Protein AF-A0A812NMF7-F1 (afdb_monomer)

Structure (mmCIF, N/CA/C/O backbone):
data_AF-A0A812NMF7-F1
#
_entry.id   AF-A0A812NMF7-F1
#
loop_
_atom_site.group_PDB
_atom_site.id
_atom_site.type_symbol
_atom_site.label_atom_id
_atom_site.label_alt_id
_atom_site.label_comp_id
_atom_site.label_asym_id
_atom_site.label_entity_id
_atom_site.label_seq_id
_atom_site.pdbx_PDB_ins_code
_atom_site.Cartn_x
_atom_site.Cartn_y
_atom_site.Cartn_z
_atom_site.occupancy
_atom_site.B_iso_or_equiv
_atom_site.auth_seq_id
_atom_site.auth_comp_id
_atom_site.auth_asym_id
_atom_site.auth_atom_id
_atom_site.pdbx_PDB_model_num
ATOM 1 N N . MET A 1 1 ? 13.283 14.468 -30.984 1.00 37.31 1 MET A N 1
ATOM 2 C CA . MET A 1 1 ? 12.201 13.977 -30.099 1.00 37.31 1 MET A CA 1
ATOM 3 C C . MET A 1 1 ? 11.669 15.142 -29.277 1.00 37.31 1 MET A C 1
ATOM 5 O O . MET A 1 1 ? 12.395 15.661 -28.440 1.00 37.31 1 MET A O 1
ATOM 9 N N . GLY A 1 2 ? 10.454 15.616 -29.565 1.00 32.94 2 GLY A N 1
ATOM 10 C CA . GLY A 1 2 ? 9.844 16.721 -28.821 1.00 32.94 2 GLY A CA 1
ATOM 11 C C . GLY A 1 2 ? 9.521 16.303 -27.386 1.00 32.94 2 GLY A C 1
ATOM 12 O O . GLY A 1 2 ? 8.886 15.270 -27.177 1.00 32.94 2 GLY A O 1
ATOM 13 N N . ARG A 1 3 ? 9.960 17.090 -26.394 1.00 34.03 3 ARG A N 1
ATOM 14 C CA . ARG A 1 3 ? 9.492 16.951 -25.007 1.00 34.03 3 ARG A CA 1
ATOM 15 C C . ARG A 1 3 ? 7.986 17.200 -25.003 1.00 34.03 3 ARG A C 1
ATOM 17 O O . ARG A 1 3 ? 7.554 18.325 -25.240 1.00 34.03 3 ARG A O 1
ATOM 24 N N . ALA A 1 4 ? 7.201 16.161 -24.736 1.00 32.56 4 ALA A N 1
ATOM 25 C CA . ALA A 1 4 ? 5.797 16.325 -24.395 1.00 32.56 4 ALA A CA 1
ATOM 26 C C . ALA A 1 4 ? 5.707 17.293 -23.204 1.00 32.56 4 ALA A C 1
ATOM 28 O O . ALA A 1 4 ? 6.258 17.015 -22.134 1.00 32.56 4 ALA A O 1
ATOM 29 N N . LYS A 1 5 ? 5.071 18.453 -23.408 1.00 36.56 5 LYS A N 1
ATOM 30 C CA . LYS A 1 5 ? 4.724 19.376 -22.326 1.00 36.56 5 LYS A CA 1
ATOM 31 C C . LYS A 1 5 ? 3.859 18.612 -21.322 1.00 36.56 5 LYS A C 1
ATOM 33 O O . LYS A 1 5 ? 2.819 18.065 -21.680 1.00 36.56 5 LYS A O 1
ATOM 38 N N . ARG A 1 6 ? 4.328 18.504 -20.077 1.00 43.09 6 ARG A N 1
ATOM 39 C CA . ARG A 1 6 ? 3.540 17.954 -18.969 1.00 43.09 6 ARG A CA 1
ATOM 40 C C . ARG A 1 6 ? 2.569 19.036 -18.499 1.00 43.09 6 ARG A C 1
ATOM 42 O O . ARG A 1 6 ? 2.867 19.752 -17.552 1.00 43.09 6 ARG A O 1
ATOM 49 N N . ASP A 1 7 ? 1.414 19.133 -19.145 1.00 36.09 7 ASP A N 1
ATOM 50 C CA . ASP A 1 7 ? 0.353 20.086 -18.787 1.00 36.09 7 ASP A CA 1
ATOM 51 C C . ASP A 1 7 ? -0.532 19.562 -17.639 1.00 36.09 7 ASP A C 1
ATOM 53 O O . ASP A 1 7 ? -1.759 19.591 -17.688 1.00 36.09 7 ASP A O 1
ATOM 57 N N . GLY A 1 8 ? 0.095 19.042 -16.583 1.00 46.47 8 GLY A N 1
ATOM 58 C CA . GLY A 1 8 ? -0.589 18.621 -15.364 1.00 46.47 8 GLY A CA 1
ATOM 59 C C . GLY A 1 8 ? -0.269 19.582 -14.233 1.00 46.47 8 GLY A C 1
ATOM 60 O O . GLY A 1 8 ? 0.644 19.315 -13.455 1.00 46.47 8 GLY A O 1
ATOM 61 N N . HIS A 1 9 ? -0.987 20.704 -14.132 1.00 47.03 9 HIS A N 1
ATOM 62 C CA . HIS A 1 9 ? -0.918 21.511 -12.915 1.00 47.03 9 HIS A CA 1
ATOM 63 C C . HIS A 1 9 ? -1.406 20.659 -11.733 1.00 47.03 9 HIS A C 1
ATOM 65 O O . HIS A 1 9 ? -2.469 20.042 -11.841 1.00 47.03 9 HIS A O 1
ATOM 71 N N . PRO A 1 10 ? -0.668 20.608 -10.610 1.00 51.03 10 PRO A N 1
ATOM 72 C CA . PRO A 1 10 ? -1.145 19.900 -9.434 1.00 51.03 10 PRO A CA 1
ATOM 73 C C . PRO A 1 10 ? -2.481 20.510 -8.968 1.00 51.03 10 PRO A C 1
ATOM 75 O O . PRO A 1 10 ? -2.687 21.724 -9.110 1.00 51.03 10 PRO A O 1
ATOM 78 N N . PRO A 1 11 ? -3.403 19.697 -8.423 1.00 51.06 11 PRO A N 1
ATOM 79 C CA . PRO A 1 11 ? -4.661 20.195 -7.882 1.00 51.06 11 PRO A CA 1
ATOM 80 C C . PRO A 1 11 ? -4.394 21.291 -6.844 1.00 51.06 11 PRO A C 1
ATOM 82 O O . PRO A 1 11 ? -3.490 21.186 -6.013 1.00 51.06 11 PRO A O 1
ATOM 85 N N . ARG A 1 12 ? -5.166 22.379 -6.922 1.00 56.56 12 ARG A N 1
ATOM 86 C CA . ARG A 1 12 ? -4.945 23.570 -6.096 1.00 56.56 12 ARG A CA 1
ATOM 87 C C . ARG A 1 12 ? -5.184 23.256 -4.600 1.00 56.56 12 ARG A C 1
ATOM 89 O O . ARG A 1 12 ? -6.144 22.553 -4.287 1.00 56.56 12 ARG A O 1
ATOM 96 N N . PRO A 1 13 ? -4.402 23.844 -3.671 1.00 51.28 13 PRO A N 1
ATOM 97 C CA . PRO A 1 13 ? -4.455 23.555 -2.228 1.00 51.28 13 PRO A CA 1
ATOM 98 C C . PRO A 1 13 ? -5.841 23.646 -1.566 1.00 51.28 13 PRO A C 1
ATOM 100 O O . PRO A 1 13 ? -6.100 22.963 -0.582 1.00 51.28 13 PRO A O 1
ATOM 103 N N . TRP A 1 14 ? -6.752 24.465 -2.102 1.00 51.22 14 TRP A N 1
ATOM 104 C CA . TRP A 1 14 ? -8.079 24.691 -1.518 1.00 51.22 14 TRP A CA 1
ATOM 105 C C . TRP A 1 14 ? -9.002 23.466 -1.578 1.00 51.22 14 TRP A C 1
ATOM 107 O O . TRP A 1 14 ? -9.834 23.305 -0.688 1.00 51.22 14 TRP A O 1
ATOM 117 N N . ALA A 1 15 ? -8.832 22.577 -2.563 1.00 56.31 15 ALA A N 1
ATOM 118 C CA . ALA A 1 15 ? -9.620 21.345 -2.651 1.00 56.31 15 ALA A CA 1
ATOM 119 C C . ALA A 1 15 ? -9.382 20.426 -1.435 1.00 56.31 15 ALA A C 1
ATOM 121 O O . ALA A 1 15 ? -10.297 19.750 -0.971 1.00 56.31 15 ALA A O 1
ATOM 122 N N . TRP A 1 16 ? -8.175 20.467 -0.862 1.00 58.09 16 TRP A N 1
ATOM 123 C CA . TRP A 1 16 ? -7.804 19.678 0.314 1.00 58.09 16 TRP A CA 1
ATOM 124 C C . TRP A 1 16 ? -8.365 20.254 1.617 1.00 58.09 16 TRP A C 1
ATOM 126 O O . TRP A 1 16 ? -8.794 19.494 2.482 1.00 58.09 16 TRP A O 1
ATOM 136 N N . CYS A 1 17 ? -8.446 21.583 1.741 1.00 52.41 17 CYS A N 1
ATOM 137 C CA . CYS A 1 17 ? -9.077 22.227 2.897 1.00 52.41 17 CYS A CA 1
ATOM 138 C C . CYS A 1 17 ? -10.563 21.858 3.015 1.00 52.41 17 CYS A C 1
ATOM 140 O O . CYS A 1 17 ? -11.036 21.573 4.112 1.00 52.41 17 CYS A O 1
ATOM 142 N N . VAL A 1 18 ? -11.280 21.806 1.886 1.00 57.78 18 VAL A N 1
ATOM 143 C CA . VAL A 1 18 ? -12.696 21.401 1.847 1.00 57.78 18 VAL A CA 1
ATOM 144 C C . VAL A 1 18 ? -12.866 19.955 2.317 1.00 57.78 18 VAL A C 1
ATOM 146 O O . VAL A 1 18 ? -13.783 19.666 3.086 1.00 57.78 18 VAL A O 1
ATOM 149 N N . LEU A 1 19 ? -11.953 19.062 1.921 1.00 60.12 19 LEU A N 1
ATOM 150 C CA . LEU A 1 19 ? -11.965 17.666 2.354 1.00 60.12 19 LEU A CA 1
ATOM 151 C C . LEU A 1 19 ? -11.747 17.546 3.873 1.00 60.12 19 LEU A C 1
ATOM 153 O O . LEU A 1 19 ? -12.528 16.878 4.544 1.00 60.12 19 LEU A O 1
ATOM 157 N N . CYS A 1 20 ? -10.764 18.256 4.439 1.00 57.25 20 CYS A N 1
ATOM 158 C CA . CYS A 1 20 ? -10.531 18.278 5.890 1.00 57.25 20 CYS A CA 1
ATOM 159 C C . CYS A 1 20 ? -11.742 18.812 6.672 1.00 57.25 20 CYS A C 1
ATOM 161 O O . CYS A 1 20 ? -12.117 18.248 7.701 1.00 57.25 20 CYS A O 1
ATOM 163 N N . SER A 1 21 ? -12.383 19.879 6.184 1.00 56.56 21 SER A N 1
ATOM 164 C CA . SER A 1 21 ? -13.583 20.443 6.812 1.00 56.56 21 SER A CA 1
ATOM 165 C C . SER A 1 21 ? -14.777 19.487 6.758 1.00 56.56 21 SER A C 1
ATOM 167 O O . SER A 1 21 ? -15.499 19.370 7.746 1.00 56.56 21 SER A O 1
ATOM 169 N N . ALA A 1 22 ? -14.962 18.763 5.650 1.00 59.28 22 ALA A N 1
ATOM 170 C CA . ALA A 1 22 ? -16.018 17.761 5.522 1.00 59.28 22 ALA A CA 1
ATOM 171 C C . ALA A 1 22 ? -15.823 16.590 6.500 1.00 59.28 22 ALA A C 1
ATOM 173 O O . ALA A 1 22 ? -16.786 16.134 7.111 1.00 59.28 22 ALA A O 1
ATOM 174 N N . VAL A 1 23 ? -14.579 16.148 6.709 1.00 59.34 23 VAL A N 1
ATOM 175 C CA . VAL A 1 23 ? -14.254 15.068 7.655 1.00 59.34 23 VAL A CA 1
ATOM 176 C C . VAL A 1 23 ? -14.526 15.485 9.102 1.00 59.34 23 VAL A C 1
ATOM 178 O O . VAL A 1 23 ? -15.090 14.711 9.873 1.00 59.34 23 VAL A O 1
ATOM 181 N N . LEU A 1 24 ? -14.192 16.727 9.465 1.00 62.00 24 LEU A N 1
ATOM 182 C CA . LEU A 1 24 ? -14.484 17.262 10.798 1.00 62.00 24 LEU A CA 1
ATOM 183 C C . LEU A 1 24 ? -15.986 17.450 11.044 1.00 62.00 24 LEU A C 1
ATOM 185 O O . LEU A 1 24 ? -16.446 17.239 12.165 1.00 62.00 24 LEU A O 1
ATOM 189 N N . ALA A 1 25 ? -16.746 17.799 10.004 1.00 57.91 25 ALA A N 1
ATOM 190 C CA . ALA A 1 25 ? -18.197 17.955 10.075 1.00 57.91 25 ALA A CA 1
ATOM 191 C C . ALA A 1 25 ? -18.959 16.615 10.085 1.00 57.91 25 ALA A C 1
ATOM 193 O O . ALA A 1 25 ? -20.085 16.559 10.573 1.00 57.91 25 ALA A O 1
ATOM 194 N N . ALA A 1 26 ? -18.361 15.536 9.568 1.00 57.09 26 ALA A N 1
ATOM 195 C CA . ALA A 1 26 ? -19.005 14.229 9.435 1.00 57.09 26 ALA A CA 1
ATOM 196 C C . ALA A 1 26 ? -19.017 13.383 10.723 1.00 57.09 26 ALA A C 1
ATOM 198 O O . ALA A 1 26 ? -19.615 12.307 10.722 1.00 57.09 26 ALA A O 1
ATOM 199 N N . SER A 1 27 ? -18.384 13.830 11.818 1.00 54.19 27 SER A N 1
ATOM 200 C CA . SER A 1 27 ? -18.453 13.118 13.103 1.00 54.19 27 SER A CA 1
ATOM 201 C C . SER A 1 27 ? -19.882 13.204 13.658 1.00 54.19 27 SER A C 1
ATOM 203 O O . SER A 1 27 ? -20.318 14.302 14.009 1.00 54.19 27 SER A O 1
ATOM 205 N N . PRO A 1 28 ? -20.619 12.085 13.789 1.00 56.31 28 PRO A N 1
ATOM 206 C CA . PRO A 1 28 ? -21.950 12.107 14.382 1.00 56.31 28 PRO A CA 1
ATOM 207 C C . PRO A 1 28 ? -21.876 12.636 15.818 1.00 56.31 28 PRO A C 1
ATOM 209 O O . PRO A 1 28 ? -20.988 12.246 16.578 1.00 56.31 28 PRO A O 1
ATOM 212 N N . ALA A 1 29 ? -22.827 13.486 16.214 1.00 56.06 29 ALA A N 1
ATOM 213 C CA . ALA A 1 29 ? -22.883 14.050 17.567 1.00 56.06 29 ALA A CA 1
ATOM 214 C C . ALA A 1 29 ? -22.988 12.976 18.670 1.00 56.06 29 ALA A C 1
ATOM 216 O O . ALA A 1 29 ? -22.629 13.230 19.815 1.00 56.06 29 ALA A O 1
ATOM 217 N N . SER A 1 30 ? -23.459 11.772 18.328 1.00 44.41 30 SER A N 1
ATOM 218 C CA . SER A 1 30 ? -23.654 10.662 19.261 1.00 44.41 30 SER A CA 1
ATOM 219 C C . SER A 1 30 ? -22.376 9.900 19.623 1.00 44.41 30 SER A C 1
ATOM 221 O O . SER A 1 30 ? -22.377 9.221 20.646 1.00 44.41 30 SER A O 1
ATOM 223 N N . ARG A 1 31 ? -21.306 9.981 18.816 1.00 62.44 31 ARG A N 1
ATOM 224 C CA . ARG A 1 31 ? -20.028 9.286 19.060 1.00 62.44 31 ARG A CA 1
ATOM 225 C C . ARG A 1 31 ? -18.864 10.100 18.491 1.00 62.44 31 ARG A C 1
ATOM 227 O O . ARG A 1 31 ? -18.520 9.947 17.316 1.00 62.44 31 ARG A O 1
ATOM 234 N N . PRO A 1 32 ? -18.294 11.025 19.278 1.00 67.75 32 PRO A N 1
ATOM 235 C CA . PRO A 1 32 ? -17.217 11.870 18.798 1.00 67.75 32 PRO A CA 1
ATOM 236 C C . PRO A 1 32 ? -15.953 11.034 18.577 1.00 67.75 32 PRO A C 1
ATOM 238 O O . PRO A 1 32 ? -15.499 10.350 19.488 1.00 67.75 32 PRO A O 1
ATOM 241 N N . LEU A 1 33 ? -15.350 11.151 17.389 1.00 70.31 33 LEU A N 1
ATOM 242 C CA . LEU A 1 33 ? -13.988 10.661 17.152 1.00 70.31 33 LEU A CA 1
ATOM 243 C C . LEU A 1 33 ? -13.038 11.180 18.242 1.00 70.31 33 LEU A C 1
ATOM 245 O O . LEU A 1 33 ? -13.168 12.340 18.678 1.00 70.31 33 LEU A O 1
ATOM 249 N N . SER A 1 34 ? -12.051 10.362 18.622 1.00 73.69 34 SER A N 1
ATOM 250 C CA . SER A 1 34 ? -10.996 10.822 19.523 1.00 73.69 34 SER A CA 1
ATOM 251 C C . SER A 1 34 ? -10.244 12.001 18.899 1.00 73.69 34 SER A C 1
ATOM 253 O O . SER A 1 34 ? -10.233 12.193 17.675 1.00 73.69 34 SER A O 1
ATOM 255 N N . ILE A 1 35 ? -9.623 12.838 19.732 1.00 72.44 35 ILE A N 1
ATOM 256 C CA . ILE A 1 35 ? -8.853 13.978 19.221 1.00 72.44 35 ILE A CA 1
ATOM 257 C C . ILE A 1 35 ? -7.703 13.499 18.328 1.00 72.44 35 ILE A C 1
ATOM 259 O O . ILE A 1 35 ? -7.425 14.112 17.304 1.00 72.44 35 ILE A O 1
ATOM 263 N N . GLU A 1 36 ? -7.110 12.355 18.651 1.00 73.06 36 GLU A N 1
ATOM 264 C CA . GLU A 1 36 ? -6.033 11.731 17.894 1.00 73.06 36 GLU A CA 1
ATOM 265 C C . GLU A 1 36 ? -6.510 11.242 16.519 1.00 73.06 36 GLU A C 1
ATOM 267 O O . GLU A 1 36 ? -5.838 11.479 15.518 1.00 73.06 36 GLU A O 1
ATOM 272 N N . GLN A 1 37 ? -7.693 10.625 16.439 1.00 72.88 37 GLN A N 1
ATOM 273 C CA . GLN A 1 37 ? -8.284 10.206 15.163 1.00 72.88 37 GLN A CA 1
ATOM 274 C C . GLN A 1 37 ? -8.614 11.406 14.277 1.00 72.88 37 GLN A C 1
ATOM 276 O O . GLN A 1 37 ? -8.315 11.398 13.084 1.00 72.88 37 GLN A O 1
ATOM 281 N N . LYS A 1 38 ? -9.173 12.472 14.862 1.00 75.12 38 LYS A N 1
ATOM 282 C CA . LYS A 1 38 ? -9.417 13.733 14.146 1.00 75.12 38 LYS A CA 1
ATOM 283 C C . LYS A 1 38 ? -8.112 14.316 13.607 1.00 75.12 38 LYS A C 1
ATOM 285 O O . LYS A 1 38 ? -8.057 14.709 12.446 1.00 75.12 38 LYS A O 1
ATOM 290 N N . LEU A 1 39 ? -7.059 14.343 14.426 1.00 71.75 39 LEU A N 1
ATOM 291 C CA . LEU A 1 39 ? -5.741 14.827 14.020 1.00 71.75 39 LEU A CA 1
ATOM 292 C C . LEU A 1 39 ? -5.146 13.976 12.896 1.00 71.75 39 LEU A C 1
ATOM 294 O O . LEU A 1 39 ? -4.628 14.545 11.942 1.00 71.75 39 LEU A O 1
ATOM 298 N N . LEU A 1 40 ? -5.270 12.648 12.954 1.00 70.81 40 LEU A N 1
ATOM 299 C CA . LEU A 1 40 ? -4.768 11.746 11.913 1.00 70.81 40 LEU A CA 1
ATOM 300 C C . LEU A 1 40 ? -5.489 11.961 10.576 1.00 70.81 40 LEU A C 1
ATOM 302 O O . LEU A 1 40 ? -4.847 12.088 9.533 1.00 70.81 40 LEU A O 1
ATOM 306 N N . LEU A 1 41 ? -6.813 12.108 10.621 1.00 71.00 41 LEU A N 1
ATOM 307 C CA . LEU A 1 41 ? -7.635 12.401 9.449 1.00 71.00 41 LEU A CA 1
ATOM 308 C C . LEU A 1 41 ? -7.327 13.770 8.820 1.00 71.00 41 LEU A C 1
ATOM 310 O O . LEU A 1 41 ? -7.434 13.912 7.605 1.00 71.00 41 LEU A O 1
ATOM 314 N N . ILE A 1 42 ? -6.923 14.766 9.618 1.00 70.81 42 ILE A N 1
ATOM 315 C CA . ILE A 1 42 ? -6.435 16.062 9.113 1.00 70.81 42 ILE A CA 1
ATOM 316 C C . ILE A 1 42 ? -5.006 15.934 8.561 1.00 70.81 42 ILE A C 1
ATOM 318 O O . ILE A 1 42 ? -4.666 16.539 7.539 1.00 70.81 42 ILE A O 1
ATOM 322 N N . ALA A 1 43 ? -4.152 15.173 9.245 1.00 69.38 43 ALA A N 1
ATOM 323 C CA . ALA A 1 43 ? -2.731 15.085 8.950 1.00 69.38 43 ALA A CA 1
ATOM 324 C C . ALA A 1 43 ? -2.451 14.391 7.609 1.00 69.38 43 ALA A C 1
ATOM 326 O O . ALA A 1 43 ? -1.530 14.805 6.902 1.00 69.38 43 ALA A O 1
ATOM 327 N N . TRP A 1 44 ? -3.254 13.399 7.205 1.00 68.81 44 TRP A N 1
ATOM 328 C CA . TRP A 1 44 ? -3.071 12.728 5.912 1.00 68.81 44 TRP A CA 1
ATOM 329 C C . TRP A 1 44 ? -3.203 13.673 4.710 1.00 68.81 44 TRP A C 1
ATOM 331 O O . TRP A 1 44 ? -2.211 13.817 3.994 1.00 68.81 44 TRP A O 1
ATOM 341 N N . PRO A 1 45 ? -4.327 14.385 4.484 1.00 65.50 45 PRO A N 1
ATOM 342 C CA . PRO A 1 45 ? -4.430 15.356 3.392 1.00 65.50 45 PRO A CA 1
ATOM 343 C C . PRO A 1 45 ? -3.335 16.429 3.415 1.00 65.50 45 PRO A C 1
ATOM 345 O O . PRO A 1 45 ? -2.845 16.842 2.363 1.00 65.50 45 PRO A O 1
ATOM 348 N N . ALA A 1 46 ? -2.918 16.873 4.603 1.00 66.50 46 ALA A N 1
ATOM 349 C CA . ALA A 1 46 ? -1.828 17.834 4.738 1.00 66.50 46 ALA A CA 1
ATOM 350 C C . ALA A 1 46 ? -0.478 17.240 4.295 1.00 66.50 46 ALA A C 1
ATOM 352 O O . ALA A 1 46 ? 0.273 17.899 3.575 1.00 66.50 46 ALA A O 1
ATOM 353 N N . SER A 1 47 ? -0.190 15.987 4.665 1.00 66.19 47 SER A N 1
ATOM 354 C CA . SER A 1 47 ? 1.021 15.272 4.238 1.00 66.19 47 SER A CA 1
ATOM 355 C C . SER A 1 47 ? 1.035 15.030 2.725 1.00 66.19 47 SER A C 1
ATOM 357 O O . SER A 1 47 ? 2.055 15.251 2.072 1.00 66.19 47 SER A O 1
ATOM 359 N N . CYS A 1 48 ? -0.125 14.697 2.148 1.00 63.19 48 CYS A N 1
ATOM 360 C CA . CYS A 1 48 ? -0.340 14.595 0.709 1.00 63.19 48 CYS A CA 1
ATOM 361 C C . CYS A 1 48 ? 0.022 15.899 -0.013 1.00 63.19 48 CYS A C 1
ATOM 363 O O . CYS A 1 48 ? 0.824 15.912 -0.949 1.00 63.19 48 CYS A O 1
ATOM 365 N N . ALA A 1 49 ? -0.574 17.010 0.433 1.00 64.44 49 ALA A N 1
ATOM 366 C CA . ALA A 1 49 ? -0.359 18.325 -0.157 1.00 64.44 49 ALA A CA 1
ATOM 367 C C . ALA A 1 49 ? 1.109 18.763 -0.044 1.00 64.44 49 ALA A C 1
ATOM 369 O O . ALA A 1 49 ? 1.663 19.310 -0.996 1.00 64.44 49 ALA A O 1
ATOM 370 N N . TRP A 1 50 ? 1.751 18.473 1.090 1.00 66.25 50 TRP A N 1
ATOM 371 C CA . TRP A 1 50 ? 3.167 18.747 1.305 1.00 66.25 50 TRP A CA 1
ATOM 372 C C . TRP A 1 50 ? 4.060 18.054 0.275 1.00 66.25 50 TRP A C 1
ATOM 374 O O . TRP A 1 50 ? 4.838 18.722 -0.406 1.00 66.25 50 TRP A O 1
ATOM 384 N N . GLN A 1 51 ? 3.929 16.735 0.125 1.00 65.12 51 GLN A N 1
ATOM 385 C CA . GLN A 1 51 ? 4.797 15.977 -0.776 1.00 65.12 51 GLN A CA 1
ATOM 386 C C . GLN A 1 51 ? 4.598 16.364 -2.249 1.00 65.12 51 GLN A C 1
ATOM 388 O O . GLN A 1 51 ? 5.553 16.355 -3.028 1.00 65.12 51 GLN A O 1
ATOM 393 N N . LEU A 1 52 ? 3.373 16.749 -2.627 1.00 63.84 52 LEU A N 1
ATOM 394 C CA . LEU A 1 52 ? 3.091 17.322 -3.944 1.00 63.84 52 LEU A CA 1
ATOM 395 C C . LEU A 1 52 ? 3.812 18.655 -4.165 1.00 63.84 52 LEU A C 1
ATOM 397 O O . LEU A 1 52 ? 4.322 18.892 -5.258 1.00 63.84 52 LEU A O 1
ATOM 401 N N . CYS A 1 53 ? 3.849 19.525 -3.154 1.00 62.69 53 CYS A N 1
ATOM 402 C CA . CYS A 1 53 ? 4.511 20.824 -3.245 1.00 62.69 53 CYS A CA 1
ATOM 403 C C . CYS A 1 53 ? 6.040 20.708 -3.278 1.00 62.69 53 CYS A C 1
ATOM 405 O O . CYS A 1 53 ? 6.668 21.416 -4.061 1.00 62.69 53 CYS A O 1
ATOM 407 N N . ASP A 1 54 ? 6.625 19.824 -2.467 1.00 61.88 54 ASP A N 1
ATOM 408 C CA . ASP A 1 54 ? 8.079 19.651 -2.366 1.00 61.88 54 ASP A CA 1
ATOM 409 C C . ASP A 1 54 ? 8.692 19.174 -3.694 1.00 61.88 54 ASP A C 1
ATOM 411 O O . ASP A 1 54 ? 9.662 19.742 -4.188 1.00 61.88 54 ASP A O 1
ATOM 415 N N . ARG A 1 55 ? 8.050 18.203 -4.360 1.00 60.75 55 ARG A N 1
ATOM 416 C CA . ARG A 1 55 ? 8.539 17.643 -5.635 1.00 60.75 55 ARG A CA 1
ATOM 417 C C . ARG A 1 55 ? 8.175 18.453 -6.880 1.00 60.75 55 ARG A C 1
ATOM 419 O O . ARG A 1 55 ? 8.700 18.170 -7.955 1.00 60.75 55 ARG A O 1
ATOM 426 N N . ALA A 1 56 ? 7.267 19.423 -6.765 1.00 56.00 56 ALA A N 1
ATOM 427 C CA . ALA A 1 56 ? 6.928 20.336 -7.858 1.00 56.00 56 ALA A CA 1
ATOM 428 C C . ALA A 1 56 ? 7.932 21.498 -7.994 1.00 56.00 56 ALA A C 1
ATOM 430 O O . ALA A 1 56 ? 7.909 22.199 -9.006 1.00 56.00 56 ALA A O 1
ATOM 431 N N . GLY A 1 57 ? 8.798 21.709 -6.996 1.00 49.41 57 GLY A N 1
ATOM 432 C CA . GLY A 1 57 ? 9.910 22.649 -7.083 1.00 49.41 57 GLY A CA 1
ATOM 433 C C . GLY A 1 57 ? 11.030 22.090 -7.959 1.00 49.41 57 GLY A C 1
ATOM 434 O O . GLY A 1 57 ? 11.558 21.019 -7.677 1.00 49.41 57 GLY A O 1
ATOM 435 N N . ASP A 1 58 ? 11.379 22.812 -9.026 1.00 48.62 58 ASP A N 1
ATOM 436 C CA . ASP A 1 58 ? 12.556 22.546 -9.860 1.00 48.62 58 ASP A CA 1
ATOM 437 C C . ASP A 1 58 ? 13.800 22.249 -9.007 1.00 48.62 58 ASP A C 1
ATOM 439 O O . ASP A 1 58 ? 14.057 22.932 -8.012 1.00 48.62 58 ASP A O 1
ATOM 443 N N . GLN A 1 59 ? 14.598 21.280 -9.465 1.00 50.16 59 GLN A N 1
ATOM 444 C CA . GLN A 1 59 ? 15.803 20.711 -8.836 1.00 50.16 59 GLN A CA 1
ATOM 445 C C . GLN A 1 59 ? 16.931 21.706 -8.473 1.00 50.16 59 GLN A C 1
ATOM 447 O O . GLN A 1 59 ? 18.000 21.278 -8.054 1.00 50.16 59 GLN A O 1
ATOM 452 N N . GLU A 1 60 ? 16.727 23.018 -8.584 1.00 49.25 60 GLU A N 1
ATOM 453 C CA . GLU A 1 60 ? 17.766 24.030 -8.343 1.00 49.25 60 GLU A CA 1
ATOM 454 C C . GLU A 1 60 ? 17.404 25.111 -7.318 1.00 49.25 60 GLU A C 1
ATOM 456 O O . GLU A 1 60 ? 18.268 25.903 -6.939 1.00 49.25 60 GLU A O 1
ATOM 461 N N . LYS A 1 61 ? 16.167 25.178 -6.813 1.00 53.16 61 LYS A N 1
ATOM 462 C CA . LYS A 1 61 ? 15.816 26.181 -5.795 1.00 53.16 61 LYS A CA 1
ATOM 463 C C . LYS A 1 61 ? 15.504 25.501 -4.481 1.00 53.16 61 LYS A C 1
ATOM 465 O O . LYS A 1 61 ? 14.529 24.771 -4.392 1.00 53.16 61 LYS A O 1
ATOM 470 N N . VAL A 1 62 ? 16.312 25.809 -3.460 1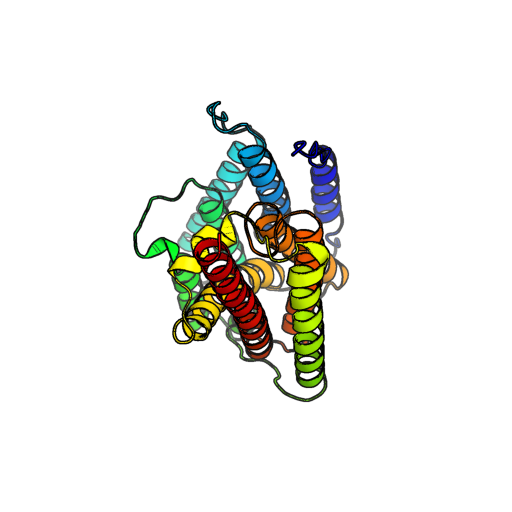.00 50.47 62 VAL A N 1
ATOM 471 C CA . VAL A 1 62 ? 16.052 25.498 -2.047 1.00 50.47 62 VAL A CA 1
ATOM 472 C C . VAL A 1 62 ? 14.585 25.809 -1.748 1.00 50.47 62 VAL A C 1
ATOM 474 O O . VAL A 1 62 ? 14.199 26.975 -1.601 1.00 50.47 62 VAL A O 1
ATOM 477 N N . VAL A 1 63 ? 13.751 24.772 -1.716 1.00 49.75 63 VAL A N 1
ATOM 478 C CA . VAL A 1 63 ? 12.329 24.912 -1.430 1.00 49.75 63 VAL A CA 1
ATOM 479 C C . VAL A 1 63 ? 12.241 25.256 0.049 1.00 49.75 63 VAL A C 1
ATOM 481 O O . VAL A 1 63 ? 12.401 24.406 0.923 1.00 49.75 63 VAL A O 1
ATOM 484 N N . LYS A 1 64 ? 12.044 26.542 0.363 1.00 55.12 64 LYS A N 1
ATOM 485 C CA . LYS A 1 64 ? 11.694 26.951 1.727 1.00 55.12 64 LYS A CA 1
ATOM 486 C C . LYS A 1 64 ? 10.435 26.191 2.104 1.00 55.12 64 LYS A C 1
ATOM 488 O O . LYS A 1 64 ? 9.422 26.371 1.440 1.00 55.12 64 LYS A O 1
ATOM 493 N N . THR A 1 65 ? 10.505 25.406 3.173 1.00 49.88 65 THR A N 1
ATOM 494 C CA . THR A 1 65 ? 9.409 24.598 3.710 1.00 49.88 65 THR A CA 1
ATOM 495 C C . THR A 1 65 ? 8.124 25.438 3.790 1.00 49.88 65 THR A C 1
ATOM 497 O O . THR A 1 65 ? 8.064 26.323 4.657 1.00 49.88 65 THR A O 1
ATOM 500 N N . PRO A 1 66 ? 7.117 25.266 2.902 1.00 57.88 66 PRO A N 1
ATOM 501 C CA . PRO A 1 66 ? 5.884 26.038 2.997 1.00 57.88 66 PRO A CA 1
ATOM 502 C C . PRO A 1 66 ? 5.214 25.870 4.370 1.00 57.88 66 PRO A C 1
ATOM 504 O O . PRO A 1 66 ? 5.256 24.805 4.991 1.00 57.88 66 PRO A O 1
ATOM 507 N N . TRP A 1 67 ? 4.596 26.951 4.856 1.00 58.03 67 TRP A N 1
ATOM 508 C CA . TRP A 1 67 ? 3.995 27.031 6.194 1.00 58.03 67 TRP A CA 1
ATOM 509 C C . TRP A 1 67 ? 3.029 25.879 6.553 1.00 58.03 67 TRP A C 1
ATOM 511 O O . TRP A 1 67 ? 3.043 25.494 7.724 1.00 58.03 67 TRP A O 1
ATOM 521 N N . PRO A 1 68 ? 2.259 25.261 5.624 1.00 50.59 68 PRO A N 1
ATOM 522 C CA . PRO A 1 68 ? 1.365 24.159 5.969 1.00 50.59 68 PRO A CA 1
ATOM 523 C C . PRO A 1 68 ? 2.100 22.924 6.488 1.00 50.59 68 PRO A C 1
ATOM 525 O O . PRO A 1 68 ? 1.554 22.208 7.319 1.00 50.59 68 PRO A O 1
ATOM 528 N N . ALA A 1 69 ? 3.345 22.677 6.074 1.00 51.81 69 ALA A N 1
ATOM 529 C CA . ALA A 1 69 ? 4.099 21.554 6.625 1.00 51.81 69 ALA A CA 1
ATOM 530 C C . ALA A 1 69 ? 4.845 21.872 7.898 1.00 51.81 69 ALA A C 1
ATOM 532 O O . ALA A 1 69 ? 5.004 20.981 8.718 1.00 51.81 69 ALA A O 1
ATOM 533 N N . LYS A 1 70 ? 5.241 23.128 8.116 1.00 58.16 70 LYS A N 1
ATOM 534 C CA . LYS A 1 70 ? 5.656 23.541 9.461 1.00 58.16 70 LYS A CA 1
ATOM 535 C C . LYS A 1 70 ? 4.500 23.362 10.441 1.00 58.16 70 LYS A C 1
ATOM 537 O O . LYS A 1 70 ? 4.714 22.890 11.550 1.00 58.16 70 LYS A O 1
ATOM 542 N N . LEU A 1 71 ? 3.275 23.672 10.006 1.00 60.38 71 LEU A N 1
ATOM 543 C CA . LEU A 1 71 ? 2.068 23.413 10.781 1.00 60.38 71 LEU A CA 1
ATOM 544 C C . LEU A 1 71 ? 1.820 21.911 10.963 1.00 60.38 71 LEU A C 1
ATOM 546 O O . LEU A 1 71 ? 1.554 21.505 12.083 1.00 60.38 71 LEU A O 1
ATOM 550 N N . LEU A 1 72 ? 1.96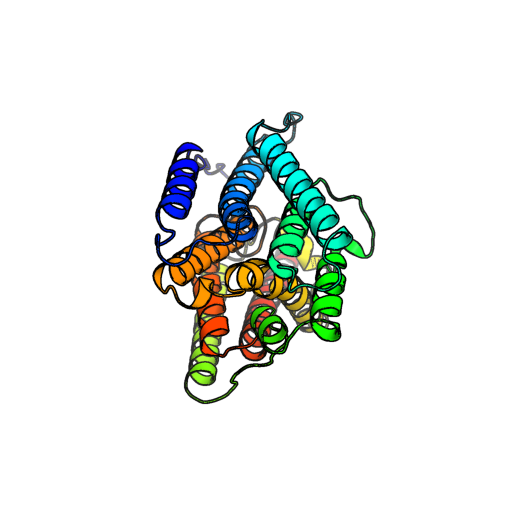2 21.082 9.925 1.00 54.72 72 LEU A N 1
ATOM 551 C CA . LEU A 1 72 ? 1.830 19.625 10.047 1.00 54.72 72 LEU A CA 1
ATOM 552 C C . LEU A 1 72 ? 2.876 19.034 11.001 1.00 54.72 72 LEU A C 1
ATOM 554 O O . LEU A 1 72 ? 2.518 18.301 11.911 1.00 54.72 72 LEU A O 1
ATOM 558 N N . GLN A 1 73 ? 4.149 19.400 10.846 1.00 57.38 73 GLN A N 1
ATOM 559 C CA . GLN A 1 73 ? 5.233 18.999 11.745 1.00 57.38 73 GLN A CA 1
ATOM 560 C C . GLN A 1 73 ? 4.949 19.438 13.184 1.00 57.38 73 GLN A C 1
ATOM 562 O O . GLN A 1 73 ? 5.129 18.647 14.105 1.00 57.38 73 GLN A O 1
ATOM 567 N N . LEU A 1 74 ? 4.450 20.664 13.382 1.00 62.94 74 LEU A N 1
ATOM 568 C CA . LEU A 1 74 ? 4.044 21.167 14.693 1.00 62.94 74 LEU A CA 1
ATOM 569 C C . LEU A 1 74 ? 2.854 20.383 15.256 1.00 62.94 74 LEU A C 1
ATOM 571 O O . LEU A 1 74 ? 2.896 19.976 16.410 1.00 62.94 74 LEU A O 1
ATOM 575 N N . MET A 1 75 ? 1.814 20.131 14.460 1.00 55.75 75 MET A N 1
ATOM 576 C CA . MET A 1 75 ? 0.650 19.343 14.870 1.00 55.75 75 MET A CA 1
ATOM 577 C C . MET A 1 75 ? 1.063 17.928 15.260 1.00 55.75 75 MET A C 1
ATOM 579 O O . MET A 1 75 ? 0.601 17.417 16.279 1.00 55.75 75 MET A O 1
ATOM 583 N N . THR A 1 76 ? 1.976 17.313 14.515 1.00 55.16 76 THR A N 1
ATOM 584 C CA . THR A 1 76 ? 2.476 15.984 14.845 1.00 55.16 76 THR A CA 1
ATOM 585 C C . THR A 1 76 ? 3.387 15.993 16.070 1.00 55.16 76 THR A C 1
ATOM 587 O O . THR A 1 76 ? 3.262 15.110 16.914 1.00 55.16 76 THR A O 1
ATOM 590 N N . ALA A 1 77 ? 4.240 17.008 16.238 1.00 58.56 77 ALA A N 1
ATOM 591 C CA . ALA A 1 77 ? 5.053 17.182 17.442 1.00 58.56 77 ALA A CA 1
ATOM 592 C C . ALA A 1 77 ? 4.180 17.397 18.690 1.00 58.56 77 ALA A C 1
ATOM 594 O O . ALA A 1 77 ? 4.418 16.776 19.723 1.00 58.56 77 ALA A O 1
ATOM 595 N N . LEU A 1 78 ? 3.126 18.212 18.584 1.00 58.44 78 LEU A N 1
ATOM 596 C CA . LEU A 1 78 ? 2.144 18.429 19.649 1.00 58.44 78 LEU A CA 1
ATOM 597 C C . LEU A 1 78 ? 1.336 17.161 19.945 1.00 58.44 78 LEU A C 1
ATOM 599 O O . LEU A 1 78 ? 1.071 16.872 21.109 1.00 58.44 78 LEU A O 1
ATOM 603 N N . SER A 1 79 ? 0.991 16.377 18.920 1.00 55.81 79 SER A N 1
ATOM 604 C CA . SER A 1 79 ? 0.324 15.078 19.086 1.00 55.81 79 SER A CA 1
ATOM 605 C C . SER A 1 79 ? 1.228 14.071 19.794 1.00 55.81 79 SER A C 1
ATOM 607 O O . SER A 1 79 ? 0.793 13.396 20.722 1.00 55.81 79 SER A O 1
ATOM 609 N N . GLY A 1 80 ? 2.507 14.016 19.411 1.00 57.44 80 GLY A N 1
ATOM 610 C CA . GLY A 1 80 ? 3.525 13.213 20.081 1.00 57.44 80 GLY A CA 1
ATOM 611 C C . GLY A 1 80 ? 3.721 13.638 21.535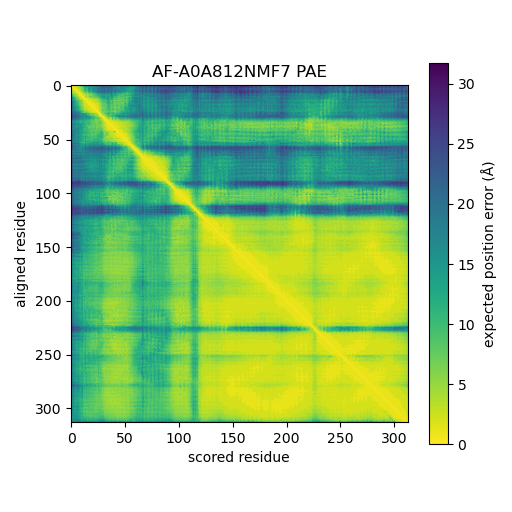 1.00 57.44 80 GLY A C 1
ATOM 612 O O . GLY A 1 80 ? 3.717 12.796 22.426 1.00 57.44 80 GLY A O 1
ATOM 613 N N . LEU A 1 81 ? 3.813 14.942 21.808 1.00 61.38 81 LEU A N 1
ATOM 614 C CA . LEU A 1 81 ? 3.920 15.464 23.171 1.00 61.38 81 LEU A CA 1
ATOM 615 C C . LEU A 1 81 ? 2.669 15.143 23.999 1.00 61.38 81 LEU A C 1
ATOM 617 O O . LEU A 1 81 ? 2.789 14.706 25.138 1.00 61.38 81 LEU A O 1
ATOM 621 N N . SER A 1 82 ? 1.472 15.303 23.426 1.00 58.06 82 SER A N 1
ATOM 622 C CA . SER A 1 82 ? 0.212 14.924 24.073 1.00 58.06 82 SER A CA 1
ATOM 623 C C . SER A 1 82 ? 0.173 13.428 24.396 1.00 58.06 82 SER A C 1
ATOM 625 O O . SER A 1 82 ? -0.222 13.059 25.502 1.00 58.06 82 SER A O 1
ATOM 627 N N . PHE A 1 83 ? 0.665 12.580 23.487 1.00 57.03 83 PHE A N 1
ATOM 628 C CA . PHE A 1 83 ? 0.845 11.152 23.729 1.00 57.03 83 PHE A CA 1
ATOM 629 C C . PHE A 1 83 ? 1.803 10.883 24.891 1.00 57.03 83 PHE A C 1
ATOM 631 O O . PHE A 1 83 ? 1.418 10.178 25.815 1.00 57.03 83 PHE A O 1
ATOM 638 N N . PHE A 1 84 ? 2.997 11.483 24.905 1.00 58.62 84 PHE A N 1
ATOM 639 C CA . PHE A 1 84 ? 3.961 11.322 26.002 1.00 58.62 84 PHE A CA 1
ATOM 640 C C . PHE A 1 84 ? 3.412 11.820 27.349 1.00 58.62 84 PHE A C 1
ATOM 642 O O . PHE A 1 84 ? 3.640 11.198 28.387 1.00 58.62 84 PHE A O 1
ATOM 649 N N . VAL A 1 85 ? 2.647 12.913 27.356 1.00 62.12 85 VAL A N 1
ATOM 650 C CA . VAL A 1 85 ? 2.004 13.438 28.570 1.00 62.12 85 VAL A CA 1
ATOM 651 C C . VAL A 1 85 ? 0.887 12.508 29.057 1.00 62.12 85 VAL A C 1
ATOM 653 O O . VAL A 1 85 ? 0.775 12.285 30.259 1.00 62.12 85 VAL A O 1
ATOM 656 N N . LYS A 1 86 ? 0.079 11.929 28.158 1.00 58.38 86 LYS A N 1
ATOM 657 C CA . LYS A 1 86 ? -0.936 10.925 28.530 1.00 58.38 86 LYS A CA 1
ATOM 658 C C . LYS A 1 86 ? -0.291 9.633 29.030 1.00 58.38 86 LYS A C 1
ATOM 660 O O . LYS A 1 86 ? -0.690 9.120 30.067 1.00 58.38 86 LYS A O 1
ATOM 665 N N . LEU A 1 87 ? 0.746 9.162 28.339 1.00 57.75 87 LEU A N 1
ATOM 666 C CA . LEU A 1 87 ? 1.528 7.977 28.691 1.00 57.75 87 LEU A CA 1
ATOM 667 C C . LEU A 1 87 ? 2.099 8.070 30.114 1.00 57.75 87 LEU A C 1
ATOM 669 O O . LEU A 1 87 ? 2.096 7.090 30.850 1.00 57.75 87 LEU A O 1
ATOM 673 N N . THR A 1 88 ? 2.579 9.254 30.502 1.00 60.72 88 THR A N 1
ATOM 674 C CA . THR A 1 88 ? 3.192 9.489 31.820 1.00 60.72 88 THR A CA 1
ATOM 675 C C . THR A 1 88 ? 2.177 9.730 32.937 1.00 60.72 88 THR A C 1
ATOM 677 O O . THR A 1 88 ? 2.500 9.474 34.094 1.00 60.72 88 THR A O 1
ATOM 680 N N . LYS A 1 89 ? 0.962 10.201 32.623 1.00 55.56 89 LYS A N 1
ATOM 681 C CA . LYS A 1 89 ? -0.087 10.469 33.621 1.00 55.56 89 LYS A CA 1
ATOM 682 C C . LYS A 1 89 ? -0.996 9.273 33.900 1.00 55.56 89 LYS A C 1
ATOM 684 O O . LYS A 1 89 ? -1.371 9.082 35.050 1.00 55.56 89 LYS A O 1
ATOM 689 N N . ASP A 1 90 ? -1.285 8.456 32.888 1.00 52.75 90 ASP A N 1
ATOM 690 C CA . ASP A 1 90 ? -2.288 7.388 32.953 1.00 52.75 90 ASP A CA 1
ATOM 691 C C . ASP A 1 90 ? -1.705 6.024 32.551 1.00 52.75 90 ASP A C 1
ATOM 693 O O . ASP A 1 90 ? -2.278 5.301 31.736 1.00 52.75 90 ASP A O 1
ATOM 697 N N . ALA A 1 91 ? -0.575 5.625 33.146 1.00 50.44 91 ALA A N 1
ATOM 698 C CA . ALA A 1 91 ? 0.063 4.324 32.885 1.00 50.44 91 ALA A CA 1
ATOM 699 C C . ALA A 1 91 ? -0.853 3.100 33.152 1.00 50.44 91 ALA A C 1
ATOM 701 O O . ALA A 1 91 ? -0.497 1.978 32.800 1.00 50.44 91 ALA A O 1
ATOM 702 N N . ALA A 1 92 ? -2.028 3.309 33.758 1.00 50.56 92 ALA A N 1
ATOM 703 C CA . ALA A 1 92 ? -3.004 2.284 34.115 1.00 50.56 92 ALA A CA 1
ATOM 704 C C . ALA A 1 92 ? -4.306 2.297 33.279 1.00 50.56 92 ALA A C 1
ATOM 706 O O . ALA A 1 92 ? -5.165 1.448 33.510 1.00 50.56 92 ALA A O 1
ATOM 707 N N . VAL A 1 93 ? -4.494 3.221 32.324 1.00 54.22 93 VAL A N 1
ATOM 708 C CA . VAL A 1 93 ? -5.760 3.358 31.569 1.00 54.22 93 VAL A CA 1
ATOM 709 C C . VAL A 1 93 ? -5.551 3.063 30.081 1.00 54.22 93 VAL A C 1
ATOM 711 O O . VAL A 1 93 ? -4.464 3.265 29.547 1.00 54.22 93 VAL A O 1
ATOM 714 N N . GLN A 1 94 ? -6.605 2.563 29.425 1.00 59.19 94 GLN A N 1
ATOM 715 C CA . GLN A 1 94 ? -6.736 2.287 27.988 1.00 59.19 94 GLN A CA 1
ATOM 716 C C . GLN A 1 94 ? -6.332 3.496 27.116 1.00 59.19 94 GLN A C 1
ATOM 718 O O . GLN A 1 94 ? -7.168 4.248 26.618 1.00 59.19 94 GLN A O 1
ATOM 723 N N . LEU A 1 95 ? -5.029 3.722 26.957 1.00 59.72 95 LEU A N 1
ATOM 724 C CA . LEU A 1 95 ? -4.493 4.789 26.123 1.00 59.72 95 LEU A CA 1
ATOM 725 C C . LEU A 1 95 ? -4.784 4.482 24.639 1.00 59.72 95 LEU A C 1
ATOM 727 O O . LEU A 1 95 ? -4.672 3.328 24.222 1.00 59.72 95 LEU A O 1
ATOM 731 N N . PRO A 1 96 ? -5.077 5.483 23.790 1.00 67.19 96 PRO A N 1
ATOM 732 C CA . PRO A 1 96 ? -5.192 5.297 22.343 1.00 67.19 96 PRO A CA 1
ATOM 733 C C . PRO A 1 96 ? -3.796 5.172 21.702 1.00 67.19 96 PRO A C 1
ATOM 735 O O . PRO A 1 96 ? -3.342 6.052 20.968 1.00 67.19 96 PRO A O 1
ATOM 738 N N . TRP A 1 97 ? -3.084 4.081 22.001 1.00 70.44 97 TRP A N 1
ATOM 739 C CA . TRP A 1 97 ? -1.700 3.837 21.570 1.00 70.44 97 TRP A CA 1
ATOM 740 C C . TRP A 1 97 ? -1.524 3.912 20.049 1.00 70.44 97 TRP A C 1
ATOM 742 O O . TRP A 1 97 ? -0.565 4.507 19.556 1.00 70.44 97 TRP A O 1
ATOM 752 N N . LEU A 1 98 ? -2.467 3.336 19.303 1.00 72.12 98 LEU A N 1
ATOM 753 C CA . LEU A 1 98 ? -2.351 3.156 17.858 1.00 72.12 98 LEU A CA 1
ATOM 754 C C . LEU A 1 98 ? -2.504 4.477 17.062 1.00 72.12 98 LEU A C 1
ATOM 756 O O . LEU A 1 98 ? -1.639 4.747 16.221 1.00 72.12 98 LEU A O 1
ATOM 760 N N . PRO A 1 99 ? -3.493 5.358 17.341 1.00 73.81 99 PRO A N 1
ATOM 761 C CA . PRO A 1 99 ? -3.562 6.701 16.753 1.00 73.81 99 PRO A CA 1
ATOM 762 C C . PRO A 1 99 ? -2.322 7.565 16.976 1.00 73.81 99 PRO A C 1
ATOM 764 O O . PRO A 1 99 ? -1.800 8.153 16.029 1.00 73.81 99 PRO A O 1
ATOM 767 N N . CYS A 1 100 ? -1.807 7.618 18.204 1.00 69.88 100 CYS A N 1
ATOM 768 C CA . CYS A 1 100 ? -0.637 8.436 18.518 1.00 69.88 100 CYS A CA 1
ATOM 769 C C . CYS A 1 100 ? 0.623 7.943 17.810 1.00 69.88 100 CYS A C 1
ATOM 771 O O . CYS A 1 100 ? 1.379 8.729 17.238 1.00 69.88 100 CYS A O 1
A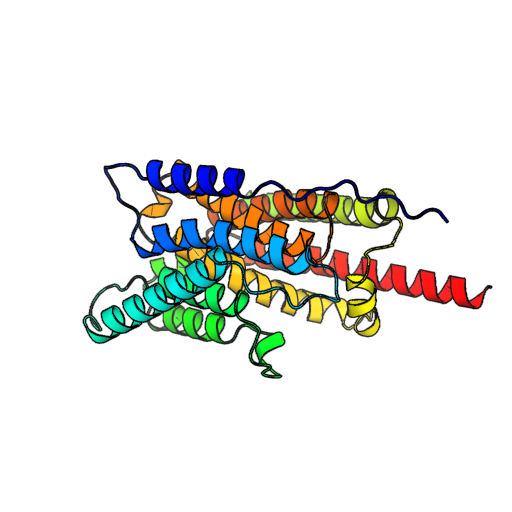TOM 773 N N . ALA A 1 101 ? 0.828 6.631 17.803 1.00 71.62 101 ALA A N 1
ATOM 774 C CA . ALA A 1 101 ? 1.937 6.021 17.098 1.00 71.62 101 ALA A CA 1
ATOM 775 C C . ALA A 1 101 ? 1.850 6.216 15.574 1.00 71.62 101 ALA A C 1
ATOM 777 O O . ALA A 1 101 ? 2.864 6.434 14.913 1.00 71.62 101 ALA A O 1
ATOM 778 N N . SER A 1 102 ? 0.638 6.210 15.021 1.00 73.81 102 SER A N 1
ATOM 779 C CA . SER A 1 102 ? 0.387 6.519 13.609 1.00 73.81 102 SER A CA 1
ATOM 780 C C . SER A 1 102 ? 0.619 7.987 13.271 1.00 73.81 102 SER A C 1
ATOM 782 O O . SER A 1 102 ? 1.095 8.305 12.188 1.00 73.81 102 SER A O 1
ATOM 784 N N . LEU A 1 103 ? 0.364 8.907 14.197 1.00 71.50 103 LEU A N 1
ATOM 785 C CA . LEU A 1 103 ? 0.763 10.300 14.013 1.00 71.50 103 LEU A CA 1
ATOM 786 C C . LEU A 1 103 ? 2.291 10.430 14.003 1.00 71.50 103 LEU A C 1
ATOM 788 O O . LEU A 1 103 ? 2.841 11.022 13.079 1.00 71.50 103 LEU A O 1
ATOM 792 N N . LEU A 1 104 ? 2.992 9.814 14.959 1.00 70.00 104 LEU A N 1
ATOM 793 C CA . LEU A 1 104 ? 4.462 9.827 15.014 1.00 70.00 104 LEU A CA 1
ATOM 794 C C . LEU A 1 104 ? 5.108 9.225 13.755 1.00 70.00 104 LEU A C 1
ATOM 796 O O . LEU A 1 104 ? 6.037 9.813 13.203 1.00 70.00 104 LEU A O 1
ATOM 800 N N . SER A 1 105 ? 4.570 8.107 13.267 1.00 70.81 105 SER A N 1
ATOM 801 C CA . SER A 1 105 ? 4.897 7.523 11.960 1.00 70.81 105 SER A CA 1
ATOM 802 C C . SER A 1 105 ? 4.838 8.541 10.832 1.00 70.81 105 SER A C 1
ATOM 804 O O . SER A 1 105 ? 5.786 8.706 10.065 1.00 70.81 105 SER A O 1
ATOM 806 N N . LEU A 1 106 ? 3.697 9.227 10.734 1.00 71.69 106 LEU A N 1
ATOM 807 C CA . LEU A 1 106 ? 3.425 10.161 9.662 1.00 71.69 106 LEU A CA 1
ATOM 808 C C . LEU A 1 106 ? 4.376 11.358 9.747 1.00 71.69 106 LEU A C 1
ATOM 810 O O . LEU A 1 106 ? 4.902 11.777 8.720 1.00 71.69 106 LEU A O 1
ATOM 814 N N . ALA A 1 107 ? 4.686 11.848 10.957 1.00 68.31 107 ALA A N 1
ATOM 815 C CA . ALA A 1 107 ? 5.765 12.822 11.150 1.00 68.31 107 ALA A CA 1
ATOM 816 C C . ALA A 1 107 ? 7.074 12.304 10.577 1.00 68.31 107 ALA A C 1
ATOM 818 O O . ALA A 1 107 ? 7.692 13.001 9.781 1.00 68.31 107 ALA A O 1
ATOM 819 N N . HIS A 1 108 ? 7.483 11.097 10.967 1.00 69.62 108 HIS A N 1
ATOM 820 C CA . HIS A 1 108 ? 8.755 10.532 10.546 1.00 69.62 108 HIS A CA 1
ATOM 821 C C . HIS A 1 108 ? 8.852 10.410 9.019 1.00 69.62 108 HIS A C 1
ATOM 823 O O . HIS A 1 108 ? 9.877 10.774 8.458 1.00 69.62 108 HIS A O 1
ATOM 829 N N . MET A 1 109 ? 7.767 10.023 8.336 1.00 66.88 109 MET A N 1
ATOM 830 C CA . MET A 1 109 ? 7.707 10.020 6.865 1.00 66.88 109 MET A CA 1
ATOM 831 C C . MET A 1 109 ? 7.848 11.409 6.229 1.00 66.88 109 MET A C 1
ATOM 833 O O . MET A 1 109 ? 8.225 11.519 5.065 1.00 66.88 109 MET A O 1
ATOM 837 N N . THR A 1 110 ? 7.454 12.464 6.944 1.00 64.44 110 THR A N 1
ATOM 838 C CA . THR A 1 110 ? 7.476 13.851 6.443 1.00 64.44 110 THR A CA 1
ATOM 839 C C . THR A 1 110 ? 8.722 14.630 6.853 1.00 64.44 110 THR A C 1
ATOM 841 O O . THR A 1 110 ? 8.957 15.723 6.334 1.00 64.44 110 THR A O 1
ATOM 844 N N . LEU A 1 111 ? 9.506 14.100 7.790 1.00 57.94 111 LEU A N 1
ATOM 845 C CA . LEU A 1 111 ? 10.781 14.675 8.178 1.00 57.94 111 LEU A CA 1
ATOM 846 C C . LEU A 1 111 ? 11.854 14.221 7.177 1.00 57.94 111 LEU A C 1
ATOM 848 O O . LEU A 1 111 ? 11.826 13.068 6.750 1.00 57.94 111 LEU A O 1
ATOM 852 N N . PRO A 1 112 ? 12.807 15.094 6.803 1.00 49.84 112 PRO A N 1
ATOM 853 C CA . PRO A 1 112 ? 14.008 14.663 6.098 1.00 49.84 112 PRO A CA 1
ATOM 854 C C . PRO A 1 112 ? 14.674 13.592 6.966 1.00 49.84 112 PRO A C 1
ATOM 856 O O . PRO A 1 112 ? 15.027 13.867 8.114 1.00 49.84 112 PRO A O 1
ATOM 859 N N . SER A 1 113 ? 14.731 12.356 6.477 1.00 44.72 113 SER A N 1
ATOM 860 C CA . SER A 1 113 ? 15.175 11.201 7.253 1.00 44.72 113 SER A CA 1
ATOM 861 C C . SER A 1 113 ? 16.582 11.435 7.802 1.00 44.72 113 SER A C 1
ATOM 863 O O . SER A 1 113 ? 17.508 11.699 7.039 1.00 44.72 113 SER A O 1
ATOM 865 N N . LEU A 1 114 ? 16.751 11.309 9.124 1.00 37.88 114 LEU A N 1
ATOM 866 C CA . LEU A 1 114 ? 18.057 10.988 9.695 1.00 37.88 114 LEU A CA 1
ATOM 867 C C . LEU A 1 114 ? 18.455 9.625 9.117 1.00 37.88 114 LEU A C 1
ATOM 869 O O . LEU A 1 114 ? 17.823 8.619 9.435 1.00 37.88 114 LEU A O 1
ATOM 873 N N . GLU A 1 115 ? 19.451 9.625 8.238 1.00 36.44 115 GLU A N 1
ATOM 874 C CA . GLU A 1 115 ? 19.989 8.446 7.562 1.00 36.44 115 GLU A CA 1
ATOM 875 C C . GLU A 1 115 ? 20.499 7.431 8.599 1.00 36.44 115 GLU A C 1
ATOM 877 O O . GLU A 1 115 ? 21.592 7.564 9.149 1.00 36.44 115 GLU A O 1
ATOM 882 N N . LEU A 1 116 ? 19.692 6.415 8.908 1.00 32.97 116 LEU A N 1
ATOM 883 C CA . LEU A 1 116 ? 20.146 5.221 9.614 1.00 32.97 116 LEU A CA 1
ATOM 884 C C . LEU A 1 116 ? 20.128 4.056 8.614 1.00 32.97 116 LEU A C 1
ATOM 886 O O . LEU A 1 116 ? 19.071 3.778 8.053 1.00 32.97 116 LEU A O 1
ATOM 890 N N . PRO A 1 117 ? 21.235 3.315 8.432 1.00 39.19 117 PRO A N 1
ATOM 891 C CA . PRO A 1 117 ? 21.392 2.325 7.354 1.00 39.19 117 PRO A CA 1
ATOM 892 C C . PRO A 1 117 ? 20.476 1.089 7.465 1.00 39.19 117 PRO A C 1
ATOM 894 O O . PRO A 1 117 ? 20.345 0.329 6.512 1.00 39.19 117 PRO A O 1
ATOM 897 N N . LEU A 1 118 ? 19.823 0.879 8.614 1.00 41.59 118 LEU A N 1
ATOM 898 C CA . LEU A 1 118 ? 18.760 -0.123 8.808 1.00 41.59 118 LEU A CA 1
ATOM 899 C C . LEU A 1 118 ? 17.346 0.493 8.797 1.00 41.59 118 LEU A C 1
ATOM 901 O O . LEU A 1 118 ? 16.361 -0.234 8.688 1.00 41.59 118 LEU A O 1
ATOM 905 N N . GLY A 1 119 ? 17.240 1.821 8.911 1.00 48.38 119 GLY A N 1
ATOM 906 C CA . GLY A 1 119 ? 15.979 2.567 8.948 1.00 48.38 119 GLY A CA 1
ATOM 907 C C . GLY A 1 119 ? 15.286 2.685 7.590 1.00 48.38 119 GLY A C 1
ATOM 908 O O . GLY A 1 119 ? 14.074 2.884 7.553 1.00 48.38 119 GLY A O 1
ATOM 909 N N . ASP A 1 120 ? 16.020 2.490 6.493 1.00 59.81 120 ASP A N 1
ATOM 910 C CA . ASP A 1 120 ? 15.460 2.557 5.138 1.00 59.81 120 ASP A CA 1
ATOM 911 C C . ASP A 1 120 ? 14.582 1.343 4.798 1.00 59.81 120 ASP A C 1
ATOM 913 O O . ASP A 1 120 ? 13.639 1.452 4.009 1.00 59.81 120 ASP A O 1
ATOM 917 N N . PHE A 1 121 ? 14.864 0.184 5.406 1.00 62.72 121 PHE A N 1
ATOM 918 C CA . PHE A 1 121 ? 14.283 -1.092 4.978 1.00 62.72 121 PHE A CA 1
ATOM 919 C C . PHE A 1 121 ? 13.057 -1.520 5.784 1.00 62.72 121 PHE A C 1
ATOM 921 O O . PHE A 1 121 ? 12.106 -2.055 5.221 1.00 62.72 121 PHE A O 1
ATOM 928 N N . ILE A 1 122 ? 13.056 -1.294 7.099 1.00 71.31 122 ILE A N 1
ATOM 929 C CA . ILE A 1 122 ? 11.919 -1.620 7.961 1.00 71.31 122 ILE A CA 1
ATOM 930 C C . ILE A 1 122 ? 11.681 -0.437 8.898 1.00 71.31 122 ILE A C 1
ATOM 932 O O . ILE A 1 122 ? 12.612 -0.027 9.595 1.00 71.31 122 ILE A O 1
ATOM 936 N N . PRO A 1 123 ? 10.454 0.112 8.965 1.00 77.06 123 PRO A N 1
ATOM 937 C CA . PRO A 1 123 ? 10.153 1.213 9.862 1.00 77.06 123 PRO A CA 1
ATOM 938 C C . PRO A 1 123 ? 10.157 0.676 11.300 1.00 77.06 123 PRO A C 1
ATOM 940 O O . PRO A 1 123 ? 9.145 0.217 11.825 1.00 77.06 123 PRO A O 1
ATOM 943 N N . TRP A 1 124 ? 11.331 0.693 11.938 1.00 77.06 124 TRP A N 1
ATOM 944 C CA . TRP A 1 124 ? 11.571 0.116 13.268 1.00 77.06 124 TRP A CA 1
ATOM 945 C C . TRP A 1 124 ? 10.622 0.682 14.327 1.00 77.06 124 TRP A C 1
ATOM 947 O O . TRP A 1 124 ? 10.247 -0.017 15.265 1.00 77.06 124 TRP A O 1
ATOM 957 N N . TRP A 1 125 ? 10.175 1.927 14.155 1.00 76.69 125 TRP A N 1
ATOM 958 C CA . TRP A 1 125 ? 9.182 2.540 15.025 1.00 76.69 125 TRP A CA 1
ATOM 959 C C . TRP A 1 125 ? 7.816 1.836 14.896 1.00 76.69 125 TRP A C 1
ATOM 961 O O . TRP A 1 125 ? 7.138 1.658 15.906 1.00 76.69 125 TRP A O 1
ATOM 971 N N . SER A 1 126 ? 7.420 1.369 13.700 1.00 81.94 126 SER A N 1
ATOM 972 C CA . SER A 1 126 ? 6.185 0.592 13.511 1.00 81.94 126 SER A CA 1
ATOM 973 C C . SER A 1 126 ? 6.295 -0.742 14.221 1.00 81.94 126 SER A C 1
ATOM 975 O O . SER A 1 126 ? 5.360 -1.156 14.898 1.00 81.94 126 SER A O 1
ATOM 977 N N . LEU A 1 127 ? 7.455 -1.396 14.103 1.00 84.62 127 LEU A N 1
ATOM 978 C CA . LEU A 1 127 ? 7.726 -2.649 14.802 1.00 84.62 127 LEU A CA 1
ATOM 979 C C . LEU A 1 127 ? 7.679 -2.473 16.317 1.00 84.62 127 LEU A C 1
ATOM 981 O O . LEU A 1 127 ? 7.078 -3.298 16.995 1.00 84.62 127 LEU A O 1
ATOM 985 N N . LEU A 1 128 ? 8.272 -1.400 16.848 1.00 83.06 128 LEU A N 1
ATOM 986 C CA . LEU A 1 128 ? 8.221 -1.086 18.274 1.00 83.06 128 LEU A CA 1
ATOM 987 C C . LEU A 1 128 ? 6.765 -0.953 18.741 1.00 83.06 128 LEU A C 1
ATOM 989 O O . LEU A 1 128 ? 6.366 -1.579 19.719 1.00 83.06 128 LEU A O 1
ATOM 993 N N . VAL A 1 129 ? 5.960 -0.170 18.020 1.00 81.88 129 VAL A N 1
ATOM 994 C CA . VAL A 1 129 ? 4.552 0.066 18.361 1.00 81.88 129 VAL A CA 1
ATOM 995 C C . VAL A 1 129 ? 3.744 -1.220 18.287 1.00 81.88 129 VAL A C 1
ATOM 997 O O . VAL A 1 129 ? 3.011 -1.540 19.219 1.00 81.88 129 VAL A O 1
ATOM 1000 N N . LEU A 1 130 ? 3.887 -1.979 17.206 1.00 85.25 130 LEU A N 1
ATOM 1001 C CA . LEU A 1 130 ? 3.155 -3.226 17.028 1.00 85.25 130 LEU A CA 1
ATOM 1002 C C . LEU A 1 130 ? 3.624 -4.301 18.008 1.00 85.25 130 LEU A C 1
ATOM 1004 O O . LEU A 1 130 ? 2.797 -5.068 18.485 1.00 85.25 130 LEU A O 1
ATOM 1008 N N . GLY A 1 131 ? 4.902 -4.311 18.388 1.00 87.25 131 GLY A N 1
ATOM 1009 C CA . GLY A 1 131 ? 5.432 -5.144 19.466 1.00 87.25 131 GLY A CA 1
ATOM 1010 C C . GLY A 1 131 ? 4.828 -4.789 20.826 1.00 87.25 131 GLY A C 1
ATOM 1011 O O . GLY A 1 131 ? 4.425 -5.681 21.574 1.00 87.25 131 GLY A O 1
ATOM 1012 N N . MET A 1 132 ? 4.672 -3.496 21.130 1.00 83.44 132 MET A N 1
ATOM 1013 C CA . MET A 1 132 ? 3.948 -3.043 22.325 1.00 83.44 132 MET A CA 1
ATOM 1014 C C . MET A 1 132 ? 2.470 -3.446 22.283 1.00 83.44 132 MET A C 1
ATOM 1016 O O . MET A 1 132 ? 1.953 -3.940 23.276 1.00 83.44 132 MET A O 1
ATOM 1020 N N . ILE A 1 133 ? 1.781 -3.307 21.146 1.00 85.69 133 ILE A N 1
ATOM 1021 C CA . ILE A 1 133 ? 0.374 -3.729 21.021 1.00 85.69 133 ILE A CA 1
ATOM 1022 C C . ILE A 1 133 ? 0.248 -5.254 21.122 1.00 85.69 133 ILE A C 1
ATOM 1024 O O . ILE A 1 133 ? -0.674 -5.756 21.762 1.00 85.69 133 ILE A O 1
ATOM 1028 N N . ALA A 1 134 ? 1.183 -6.008 20.546 1.00 89.94 134 ALA A N 1
ATOM 1029 C CA . ALA A 1 134 ? 1.202 -7.461 20.648 1.00 89.94 134 ALA A CA 1
ATOM 1030 C C . ALA A 1 134 ? 1.331 -7.923 22.108 1.00 89.94 134 ALA A C 1
ATOM 1032 O O . ALA A 1 134 ? 0.621 -8.840 22.523 1.00 89.94 134 ALA A O 1
ATOM 1033 N N . THR A 1 135 ? 2.195 -7.262 22.883 1.00 88.25 135 THR A N 1
ATOM 1034 C CA . THR A 1 135 ? 2.520 -7.642 24.266 1.00 88.25 135 THR A CA 1
ATOM 1035 C C . THR A 1 135 ? 1.544 -7.083 25.301 1.00 88.25 135 THR A C 1
ATOM 1037 O O . THR A 1 135 ? 1.141 -7.809 26.204 1.00 88.25 135 THR A O 1
ATOM 1040 N N . LEU A 1 136 ? 1.147 -5.816 25.169 1.00 86.19 136 LEU A N 1
ATOM 1041 C CA . LEU A 1 136 ? 0.373 -5.070 26.169 1.00 86.19 136 LEU A CA 1
ATOM 1042 C C . LEU A 1 136 ? -1.072 -4.784 25.737 1.00 86.19 136 LEU A C 1
ATOM 1044 O O . LEU A 1 136 ? -1.895 -4.403 26.566 1.00 86.19 136 LEU A O 1
ATOM 1048 N N . GLY A 1 137 ? -1.394 -4.930 24.449 1.00 84.56 137 GLY A N 1
ATOM 1049 C CA . GLY A 1 137 ? -2.719 -4.620 23.912 1.00 84.56 137 GLY A CA 1
ATOM 1050 C C . GLY A 1 137 ? -3.789 -5.644 24.296 1.00 84.56 137 GLY A C 1
ATOM 1051 O O . GLY A 1 137 ? -3.504 -6.816 24.567 1.00 84.56 137 GLY A O 1
ATOM 1052 N N . SER A 1 138 ? -5.053 -5.214 24.275 1.00 87.69 138 SER A N 1
ATOM 1053 C CA . SER A 1 138 ? -6.204 -6.121 24.362 1.00 87.69 138 SER A CA 1
ATOM 1054 C C . SER A 1 138 ? -6.327 -6.991 23.099 1.00 87.69 138 SER A C 1
ATOM 1056 O O . SER A 1 138 ? -5.646 -6.764 22.095 1.00 87.69 138 SER A O 1
ATOM 1058 N N . SER A 1 139 ? -7.200 -8.005 23.125 1.00 90.06 139 SER A N 1
ATOM 1059 C CA . SER A 1 139 ? -7.554 -8.776 21.920 1.00 90.06 139 SER A CA 1
ATOM 1060 C C . SER A 1 139 ? -8.019 -7.872 20.783 1.00 90.06 139 SER A C 1
ATOM 1062 O O . SER A 1 139 ? -7.592 -8.051 19.645 1.00 90.06 139 SER A O 1
ATOM 1064 N N . ASP A 1 140 ? -8.834 -6.879 21.122 1.00 87.69 140 ASP A N 1
ATOM 1065 C CA . ASP A 1 140 ? -9.488 -6.002 20.159 1.00 87.69 140 ASP A CA 1
ATOM 1066 C C . ASP A 1 140 ? -8.461 -5.053 19.546 1.00 87.69 140 ASP A C 1
ATOM 1068 O O . ASP A 1 140 ? -8.353 -4.978 18.328 1.00 87.69 140 ASP A O 1
ATOM 1072 N N . MET A 1 141 ? -7.579 -4.468 20.366 1.00 85.00 141 MET A N 1
ATOM 1073 C CA . MET A 1 141 ? -6.462 -3.656 19.872 1.00 85.00 141 MET A CA 1
ATOM 1074 C C . MET A 1 141 ? -5.532 -4.448 18.949 1.00 85.00 141 MET A C 1
ATOM 1076 O O . MET A 1 141 ? -5.049 -3.916 17.950 1.00 85.00 141 MET A O 1
ATOM 1080 N N . ARG A 1 142 ? -5.257 -5.722 19.264 1.00 90.38 142 ARG A N 1
ATOM 1081 C CA . ARG A 1 142 ? -4.446 -6.584 18.390 1.00 90.38 142 ARG A CA 1
ATOM 1082 C C . ARG A 1 142 ? -5.145 -6.840 17.055 1.00 90.38 142 ARG A C 1
ATOM 1084 O O . ARG A 1 142 ? -4.485 -6.781 16.019 1.00 90.38 142 ARG A O 1
ATOM 1091 N N . ALA A 1 143 ? -6.453 -7.088 17.061 1.00 90.06 143 ALA A N 1
ATOM 1092 C CA . ALA A 1 143 ? -7.236 -7.259 15.840 1.00 90.06 143 ALA A CA 1
ATOM 1093 C C . ALA A 1 143 ? -7.283 -5.968 15.002 1.00 90.06 143 ALA A C 1
ATOM 1095 O O . ALA A 1 143 ? -7.002 -5.997 13.804 1.00 90.06 143 ALA A O 1
ATOM 1096 N N . GLU A 1 144 ? -7.530 -4.822 15.635 1.00 88.19 144 GLU A N 1
ATOM 1097 C CA . GLU A 1 144 ? -7.550 -3.497 15.003 1.00 88.19 144 GLU A CA 1
ATOM 1098 C C . GLU A 1 144 ? -6.188 -3.091 14.432 1.00 88.19 144 GLU A C 1
ATOM 1100 O O . GLU A 1 144 ? -6.124 -2.474 13.368 1.00 88.19 144 GLU A O 1
ATOM 1105 N N . ALA A 1 145 ? -5.092 -3.479 15.087 1.00 89.44 145 ALA A N 1
ATOM 1106 C CA . ALA A 1 145 ? -3.729 -3.309 14.585 1.00 89.44 145 ALA A CA 1
ATOM 1107 C C . ALA A 1 145 ? -3.365 -4.312 13.474 1.00 89.44 145 ALA A C 1
ATOM 1109 O O . ALA A 1 145 ? -2.275 -4.243 12.913 1.00 89.44 145 ALA A O 1
ATOM 1110 N N . GLY A 1 146 ? -4.255 -5.248 13.126 1.00 92.81 146 GLY A N 1
ATOM 1111 C CA . GLY A 1 146 ? -4.002 -6.259 12.100 1.00 92.81 146 GLY A CA 1
ATOM 1112 C C . GLY A 1 146 ? -3.026 -7.358 12.528 1.00 92.81 146 GLY A C 1
ATOM 1113 O O . GLY A 1 146 ? -2.425 -8.001 11.675 1.00 92.81 146 GLY A O 1
ATOM 1114 N N . LEU A 1 147 ? -2.857 -7.603 13.830 1.00 94.69 147 LEU A N 1
ATOM 1115 C CA . LEU A 1 147 ? -2.045 -8.715 14.351 1.00 94.69 147 LEU A CA 1
ATOM 1116 C C . LEU A 1 147 ? -2.782 -10.066 14.293 1.00 94.69 147 LEU A C 1
ATOM 1118 O O . LEU A 1 147 ? -2.299 -11.074 14.807 1.00 94.69 147 LEU A O 1
ATOM 1122 N N . THR A 1 148 ? -3.956 -10.094 13.668 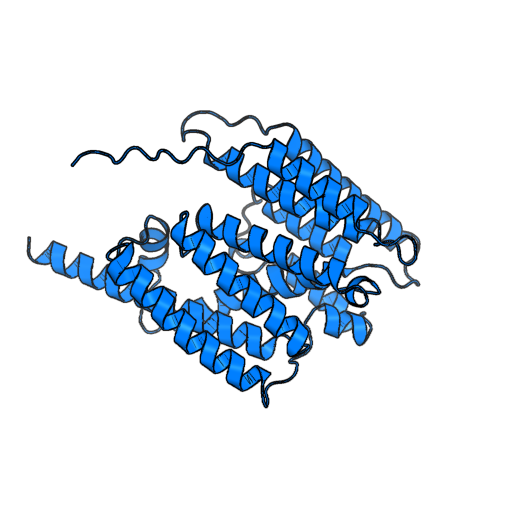1.00 95.44 148 THR A N 1
ATOM 1123 C CA . THR A 1 148 ? -4.732 -11.291 13.360 1.00 95.44 148 THR A CA 1
ATOM 1124 C C . THR A 1 148 ? -4.520 -11.701 11.905 1.00 95.44 148 THR A C 1
ATOM 1126 O O . THR A 1 148 ? -4.411 -10.870 11.000 1.00 95.44 148 THR A O 1
ATOM 1129 N N . LEU A 1 149 ? -4.517 -13.011 11.648 1.00 96.62 149 LEU A N 1
ATOM 1130 C CA . LEU A 1 149 ? -4.488 -13.526 10.275 1.00 96.62 149 LEU A CA 1
ATOM 1131 C C . LEU A 1 149 ? -5.788 -13.193 9.527 1.00 96.62 149 LEU A C 1
ATOM 1133 O O . LEU A 1 149 ? -5.751 -12.849 8.347 1.00 96.62 149 LEU A O 1
ATOM 1137 N N . GLY A 1 150 ? -6.918 -13.224 10.238 1.00 96.06 150 GLY A N 1
ATOM 1138 C CA . GLY A 1 150 ? -8.247 -13.050 9.662 1.00 96.06 150 GLY A CA 1
ATOM 1139 C C . GLY A 1 150 ? -8.738 -14.306 8.947 1.00 96.06 150 GLY A C 1
ATOM 1140 O O . GLY A 1 150 ? -8.125 -15.373 9.000 1.00 96.06 150 GLY A O 1
ATOM 1141 N N . ARG A 1 151 ? -9.882 -14.179 8.283 1.00 97.38 151 ARG A N 1
ATOM 1142 C CA . ARG A 1 151 ? -10.508 -15.246 7.504 1.00 97.38 151 ARG A CA 1
ATOM 1143 C C . ARG A 1 151 ? -9.759 -15.461 6.194 1.00 97.38 151 ARG A C 1
ATOM 1145 O O . ARG A 1 151 ? -9.553 -14.518 5.435 1.00 97.38 151 ARG A O 1
ATOM 1152 N N . MET A 1 152 ? -9.416 -16.716 5.916 1.00 97.69 152 MET A N 1
ATOM 1153 C CA . MET A 1 152 ? -8.725 -17.147 4.694 1.00 97.69 152 MET A CA 1
ATOM 1154 C C . MET A 1 152 ? -9.563 -18.136 3.871 1.00 97.69 152 MET A C 1
ATOM 1156 O O . MET A 1 152 ? -9.018 -18.935 3.117 1.00 97.69 152 MET A O 1
ATOM 1160 N N . ASP A 1 153 ? -10.885 -18.107 4.027 1.00 97.88 153 ASP A N 1
ATOM 1161 C CA . ASP A 1 153 ? -11.821 -19.040 3.406 1.00 97.88 153 ASP A CA 1
ATOM 1162 C C . ASP A 1 153 ? -12.953 -18.328 2.650 1.00 97.88 153 ASP A C 1
ATOM 1164 O O . ASP A 1 153 ? -13.091 -17.103 2.684 1.00 97.88 153 ASP A O 1
ATOM 1168 N N . GLY A 1 154 ? -13.756 -19.116 1.927 1.00 97.06 154 GLY A N 1
ATOM 1169 C CA . GLY A 1 154 ? -14.996 -18.675 1.293 1.00 97.06 154 GLY A CA 1
ATOM 1170 C C . GLY A 1 154 ? -14.840 -17.456 0.380 1.00 97.06 154 GLY A C 1
ATOM 1171 O O . GLY A 1 154 ? -13.987 -17.410 -0.507 1.00 97.06 154 GLY A O 1
ATOM 1172 N N . ALA A 1 155 ? -15.716 -16.472 0.584 1.00 97.38 155 ALA A N 1
ATOM 1173 C CA . ALA A 1 155 ? -15.810 -15.300 -0.276 1.00 97.38 155 ALA A CA 1
ATOM 1174 C C . ALA A 1 155 ? -14.564 -14.377 -0.218 1.00 97.38 155 ALA A C 1
ATOM 1176 O O . ALA A 1 155 ? -14.104 -14.002 -1.296 1.00 97.38 155 ALA A O 1
ATOM 1177 N N . PRO A 1 156 ? -13.950 -14.064 0.948 1.00 97.50 156 PRO A N 1
ATOM 1178 C CA . PRO A 1 156 ? -12.679 -13.325 0.999 1.00 97.50 156 PRO A CA 1
ATOM 1179 C C . PRO A 1 156 ? -11.527 -13.980 0.227 1.00 97.50 156 PRO A C 1
ATOM 1181 O O . PRO A 1 156 ? -10.778 -13.284 -0.464 1.00 97.50 156 PRO A O 1
ATOM 1184 N N . LEU A 1 157 ? -11.394 -15.310 0.302 1.00 98.00 157 LEU A N 1
ATOM 1185 C CA . LEU A 1 157 ? -10.359 -16.037 -0.439 1.00 98.00 157 LEU A CA 1
ATOM 1186 C C . LEU A 1 157 ? -10.607 -15.967 -1.950 1.00 98.00 157 LEU A C 1
ATOM 1188 O O . LEU A 1 157 ? -9.704 -15.614 -2.709 1.00 98.00 157 LEU A O 1
ATOM 1192 N N . LEU A 1 158 ? -11.839 -16.258 -2.384 1.00 97.56 158 LEU A N 1
ATOM 1193 C CA . LEU A 1 158 ? -12.221 -16.179 -3.796 1.00 97.56 158 LEU A CA 1
ATOM 1194 C C . LEU A 1 158 ? -12.010 -14.765 -4.350 1.00 97.56 158 LEU A C 1
ATOM 1196 O O . LEU A 1 158 ? -11.473 -14.593 -5.441 1.00 97.56 158 LEU A O 1
ATOM 1200 N N . TRP A 1 159 ? -12.391 -13.751 -3.579 1.00 96.06 159 TRP A N 1
ATOM 1201 C CA . TRP A 1 159 ? -12.201 -12.357 -3.951 1.00 96.06 159 TRP A CA 1
ATOM 1202 C C . TRP A 1 159 ? -10.729 -11.978 -4.073 1.00 96.06 159 TRP A C 1
ATOM 1204 O O . TRP A 1 159 ? -10.350 -11.332 -5.044 1.00 96.06 159 TRP A O 1
ATOM 1214 N N . SER A 1 160 ? -9.889 -12.435 -3.142 1.00 97.69 160 SER A N 1
ATOM 1215 C CA . SER A 1 160 ? -8.436 -12.250 -3.222 1.00 97.69 160 SER A CA 1
ATOM 1216 C C . SER A 1 160 ? -7.856 -12.881 -4.488 1.00 97.69 160 SER A C 1
ATOM 1218 O O . SER A 1 160 ? -7.053 -12.252 -5.169 1.00 97.69 160 SER A O 1
ATOM 1220 N N . ALA A 1 161 ? -8.303 -14.087 -4.852 1.00 98.12 161 ALA A N 1
ATOM 1221 C CA . ALA A 1 161 ? -7.860 -14.766 -6.069 1.00 98.12 161 ALA A CA 1
ATOM 1222 C C . ALA A 1 161 ? -8.283 -14.015 -7.346 1.00 98.12 161 ALA A C 1
ATOM 1224 O O . ALA A 1 161 ? -7.478 -13.842 -8.262 1.00 98.12 161 ALA A O 1
ATOM 1225 N N . ILE A 1 162 ? -9.525 -13.520 -7.395 1.00 97.31 162 ILE A N 1
ATOM 1226 C CA . ILE A 1 162 ? -10.017 -12.683 -8.500 1.00 97.31 162 ILE A CA 1
ATOM 1227 C C . ILE A 1 162 ? -9.207 -11.384 -8.584 1.00 97.31 162 ILE A C 1
ATOM 1229 O O . ILE A 1 162 ? -8.775 -10.993 -9.668 1.00 97.31 162 ILE A O 1
ATOM 1233 N N . CYS A 1 163 ? -8.970 -10.733 -7.444 1.00 97.44 163 CYS A N 1
ATOM 1234 C CA . CYS A 1 163 ? -8.205 -9.496 -7.372 1.00 97.44 163 CYS A CA 1
ATOM 1235 C C . CYS A 1 163 ? -6.766 -9.703 -7.859 1.00 97.44 163 CYS A C 1
ATOM 1237 O O . CYS A 1 163 ? -6.302 -8.903 -8.664 1.00 97.44 163 CYS A O 1
ATOM 1239 N N . ALA A 1 164 ? -6.110 -10.802 -7.469 1.00 98.38 164 ALA A N 1
ATOM 1240 C CA . ALA A 1 164 ? -4.768 -11.158 -7.930 1.00 98.38 164 ALA A CA 1
ATOM 1241 C C . ALA A 1 164 ? -4.701 -11.315 -9.457 1.00 98.38 164 ALA A C 1
ATOM 1243 O O . ALA A 1 164 ? -3.796 -10.801 -10.112 1.00 98.38 164 ALA A O 1
ATOM 1244 N N . ALA A 1 165 ? -5.686 -11.995 -10.052 1.00 98.31 165 ALA A N 1
ATOM 1245 C CA . ALA A 1 165 ? -5.745 -12.164 -11.501 1.00 98.31 165 ALA A CA 1
ATOM 1246 C C . ALA A 1 165 ? -5.957 -10.820 -12.222 1.00 98.31 165 ALA A C 1
ATOM 1248 O O . ALA A 1 165 ? -5.236 -10.498 -13.170 1.00 98.31 165 ALA A O 1
ATOM 1249 N N . ILE A 1 166 ? -6.922 -10.017 -11.761 1.00 97.94 166 ILE A N 1
ATOM 1250 C CA . ILE A 1 166 ? -7.240 -8.714 -12.359 1.00 97.94 166 ILE A CA 1
ATOM 1251 C C . ILE A 1 166 ? -6.064 -7.745 -12.209 1.00 97.94 166 ILE A C 1
ATOM 1253 O O . ILE A 1 166 ? -5.715 -7.069 -13.178 1.00 97.94 166 ILE A O 1
ATOM 1257 N N . SER A 1 167 ? -5.432 -7.683 -11.035 1.00 97.56 167 SER A N 1
ATOM 1258 C CA . SER A 1 167 ? -4.299 -6.793 -10.779 1.00 97.56 167 SER A CA 1
ATOM 1259 C C . SER A 1 167 ? -3.094 -7.169 -11.636 1.00 97.56 167 SER A C 1
ATOM 1261 O O . SER A 1 167 ? -2.490 -6.281 -12.236 1.00 97.56 167 SER A O 1
ATOM 1263 N N . THR A 1 168 ? -2.795 -8.463 -11.809 1.00 98.50 168 THR A N 1
ATOM 1264 C CA . THR A 1 168 ? -1.744 -8.909 -12.733 1.00 98.50 168 THR A CA 1
ATOM 1265 C C . THR A 1 168 ? -2.036 -8.480 -14.163 1.00 98.50 168 THR A C 1
ATOM 1267 O O . THR A 1 168 ? -1.167 -7.891 -14.806 1.00 98.50 168 THR A O 1
ATOM 1270 N N . VAL A 1 169 ? -3.249 -8.720 -14.670 1.00 98.31 169 VAL A N 1
ATOM 1271 C CA . VAL A 1 169 ? -3.624 -8.314 -16.035 1.00 98.31 169 VAL A CA 1
ATOM 1272 C C . VAL A 1 169 ? -3.530 -6.796 -16.197 1.00 98.31 169 VAL A C 1
ATOM 1274 O O . VAL A 1 169 ? -2.968 -6.319 -17.184 1.00 98.31 169 VAL A O 1
ATOM 1277 N N . ALA A 1 170 ? -4.017 -6.031 -15.218 1.00 98.00 170 ALA A N 1
ATOM 1278 C CA . ALA A 1 170 ? -3.959 -4.575 -15.232 1.00 98.00 170 ALA A CA 1
ATOM 1279 C C . ALA A 1 170 ? -2.512 -4.054 -15.214 1.00 98.00 170 ALA A C 1
ATOM 1281 O O . ALA A 1 170 ? -2.175 -3.177 -16.008 1.00 98.00 170 ALA A O 1
ATOM 1282 N N . LEU A 1 171 ? -1.638 -4.617 -14.372 1.00 98.12 171 LEU A N 1
ATOM 1283 C CA . LEU A 1 171 ? -0.222 -4.243 -14.284 1.00 98.12 171 LEU A CA 1
ATOM 1284 C C . LEU A 1 171 ? 0.549 -4.603 -15.556 1.00 98.12 171 LEU A C 1
ATOM 1286 O O . LEU A 1 171 ? 1.315 -3.783 -16.064 1.00 98.12 171 LEU A O 1
ATOM 1290 N N . VAL A 1 172 ? 0.330 -5.799 -16.110 1.00 98.44 172 VAL A N 1
ATOM 1291 C CA . VAL A 1 172 ? 0.949 -6.232 -17.372 1.00 98.44 172 VAL A CA 1
ATOM 1292 C C . VAL A 1 172 ? 0.470 -5.354 -18.529 1.00 98.44 172 VAL A C 1
ATOM 1294 O O . VAL A 1 172 ? 1.293 -4.869 -19.307 1.00 98.44 172 VAL A O 1
ATOM 1297 N N . GLY A 1 173 ? -0.837 -5.095 -18.619 1.00 98.06 173 GLY A N 1
ATOM 1298 C CA . GLY A 1 173 ? -1.430 -4.219 -19.629 1.00 98.06 173 GLY A CA 1
ATOM 1299 C C . GLY A 1 173 ? -0.911 -2.786 -19.524 1.00 98.06 173 GLY A C 1
ATOM 1300 O O . GLY A 1 173 ? -0.460 -2.217 -20.518 1.00 98.06 173 GLY A O 1
ATOM 1301 N N . TRP A 1 174 ? -0.874 -2.222 -18.317 1.00 97.81 174 TRP A N 1
ATOM 1302 C CA . TRP A 1 174 ? -0.279 -0.910 -18.068 1.00 97.81 174 TRP A CA 1
ATOM 1303 C C . TRP A 1 174 ? 1.197 -0.880 -18.482 1.00 97.81 174 TRP A C 1
ATOM 1305 O O . TRP A 1 174 ? 1.613 -0.005 -19.239 1.00 97.81 174 TRP A O 1
ATOM 1315 N N . SER A 1 175 ? 1.977 -1.879 -18.070 1.00 97.69 175 SER A N 1
ATOM 1316 C CA . SER A 1 175 ? 3.403 -1.988 -18.377 1.00 97.69 175 SER A CA 1
ATOM 1317 C C . SER A 1 175 ? 3.675 -2.063 -19.880 1.00 97.69 175 SER A C 1
ATOM 1319 O O . SER A 1 175 ? 4.468 -1.282 -20.407 1.00 97.69 175 SER A O 1
ATOM 1321 N N . LYS A 1 176 ? 3.011 -2.976 -20.596 1.00 97.62 176 LYS A N 1
ATOM 1322 C CA . LYS A 1 176 ? 3.317 -3.268 -22.003 1.00 97.62 176 LYS A CA 1
ATOM 1323 C C . LYS A 1 176 ? 2.603 -2.350 -22.987 1.00 97.62 176 LYS A C 1
ATOM 1325 O O . LYS A 1 176 ? 3.208 -1.958 -23.980 1.00 97.62 176 LYS A O 1
ATOM 1330 N N . ILE A 1 177 ? 1.354 -1.981 -22.716 1.00 97.31 177 ILE A N 1
ATOM 1331 C CA . ILE A 1 177 ? 0.535 -1.192 -23.644 1.00 97.31 177 ILE A CA 1
ATOM 1332 C C . ILE A 1 177 ? 0.667 0.297 -23.325 1.00 97.31 177 ILE A C 1
ATOM 1334 O O . ILE A 1 177 ? 0.979 1.091 -24.214 1.00 97.31 177 ILE A O 1
ATOM 1338 N N . TRP A 1 178 ? 0.463 0.677 -22.059 1.00 96.75 178 TRP A N 1
ATOM 1339 C CA . TRP A 1 178 ? 0.372 2.087 -21.673 1.00 96.75 178 TRP A CA 1
ATOM 1340 C C . TRP A 1 178 ? 1.741 2.765 -21.606 1.00 96.75 178 TRP A C 1
ATOM 1342 O O . TRP A 1 178 ? 1.967 3.766 -22.282 1.00 96.75 178 TRP A O 1
ATOM 1352 N N . VAL A 1 179 ? 2.673 2.216 -20.819 1.00 95.88 179 VAL A N 1
ATOM 1353 C CA . VAL A 1 179 ? 4.018 2.801 -20.654 1.00 95.88 179 VAL A CA 1
ATOM 1354 C C . VAL A 1 179 ? 5.084 2.162 -21.539 1.00 95.88 179 VAL A C 1
ATOM 1356 O O . VAL A 1 179 ? 6.224 2.618 -21.539 1.00 95.88 179 VAL A O 1
ATOM 1359 N N . ARG A 1 180 ? 4.725 1.131 -22.317 1.00 96.81 180 ARG A N 1
ATOM 1360 C CA . ARG A 1 180 ? 5.601 0.452 -23.293 1.00 96.81 180 ARG A CA 1
ATOM 1361 C C . ARG A 1 180 ? 6.951 0.016 -22.710 1.00 96.81 180 ARG A C 1
ATOM 1363 O O . ARG A 1 180 ? 7.987 0.138 -23.360 1.00 96.81 180 ARG A O 1
ATOM 1370 N N . GLY A 1 181 ? 6.940 -0.459 -21.467 1.00 95.50 181 GLY A N 1
ATOM 1371 C CA . GLY A 1 181 ? 8.145 -0.884 -20.760 1.00 95.50 181 GLY A CA 1
ATOM 1372 C C . GLY A 1 181 ? 9.027 0.261 -20.248 1.00 95.50 181 GLY A C 1
ATOM 1373 O O . GLY A 1 181 ? 10.180 0.051 -19.882 1.00 95.50 181 GLY A O 1
ATOM 1374 N N . ASN A 1 182 ? 8.533 1.497 -20.232 1.00 95.50 182 ASN A N 1
ATOM 1375 C CA . ASN A 1 182 ? 9.220 2.602 -19.578 1.00 95.50 182 ASN A CA 1
ATOM 1376 C C . ASN A 1 182 ? 8.559 2.953 -18.247 1.00 95.50 182 ASN A C 1
ATOM 1378 O O . ASN A 1 182 ? 7.707 3.840 -18.181 1.00 95.50 182 ASN A O 1
ATOM 1382 N N . HIS A 1 183 ? 8.977 2.282 -17.171 1.00 93.88 183 HIS A N 1
ATOM 1383 C CA . HIS A 1 183 ? 8.443 2.553 -15.833 1.00 93.88 183 HIS A CA 1
ATOM 1384 C C . HIS A 1 183 ? 9.091 3.775 -15.156 1.00 93.88 183 HIS A C 1
ATOM 1386 O O . HIS A 1 183 ? 8.665 4.185 -14.077 1.00 93.88 183 HIS A O 1
ATOM 1392 N N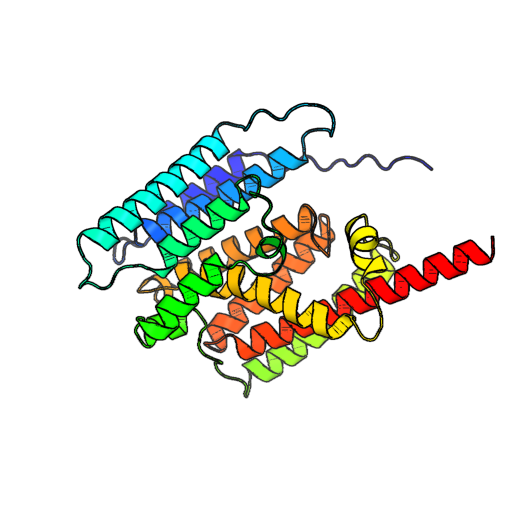 . GLY A 1 184 ? 10.043 4.443 -15.817 1.00 90.25 184 GLY A N 1
ATOM 1393 C CA . GLY A 1 184 ? 10.721 5.643 -15.321 1.00 90.25 184 GLY A CA 1
ATOM 1394 C C . GLY A 1 184 ? 11.854 5.358 -14.324 1.00 90.25 184 GLY A C 1
ATOM 1395 O O . GLY A 1 184 ? 12.311 4.226 -14.247 1.00 90.25 184 GLY A O 1
ATOM 1396 N N . PRO A 1 185 ? 12.284 6.360 -13.528 1.00 87.31 185 PRO A N 1
ATOM 1397 C CA . PRO A 1 185 ? 13.463 6.267 -12.658 1.00 87.31 185 PRO A CA 1
ATOM 1398 C C . PRO A 1 185 ? 13.410 5.142 -11.624 1.00 87.31 185 PRO A C 1
ATOM 1400 O O . PRO A 1 185 ? 14.445 4.625 -11.227 1.00 87.31 185 PRO A O 1
ATOM 1403 N N . ILE A 1 186 ? 12.209 4.742 -11.194 1.00 86.06 186 ILE A N 1
ATOM 1404 C CA . ILE A 1 186 ? 12.046 3.615 -10.270 1.00 86.06 186 ILE A CA 1
ATOM 1405 C C . ILE A 1 186 ? 12.503 2.296 -10.909 1.00 86.06 186 ILE A C 1
ATOM 1407 O O . ILE A 1 186 ? 13.035 1.438 -10.219 1.00 86.06 186 ILE A O 1
ATOM 1411 N N . GLN A 1 187 ? 12.356 2.151 -12.232 1.00 92.06 187 GLN A N 1
ATOM 1412 C CA . GLN A 1 187 ? 12.890 1.008 -12.968 1.00 92.06 187 GLN A CA 1
ATOM 1413 C C . GLN A 1 187 ? 14.409 0.986 -12.888 1.00 92.06 187 GLN A C 1
ATOM 1415 O O . GLN A 1 187 ? 14.979 -0.055 -12.598 1.00 92.06 187 GLN A O 1
ATOM 1420 N N . ASP A 1 188 ? 15.042 2.134 -13.115 1.00 89.88 188 ASP A N 1
ATOM 1421 C CA . ASP A 1 188 ? 16.499 2.255 -13.134 1.00 89.88 188 ASP A CA 1
ATOM 1422 C C . ASP A 1 188 ? 17.087 2.052 -11.725 1.00 89.88 188 ASP A C 1
ATOM 1424 O O . ASP A 1 188 ? 18.167 1.489 -11.579 1.00 89.88 188 ASP A O 1
ATOM 1428 N N . ALA A 1 189 ? 16.351 2.447 -10.680 1.00 87.69 189 ALA A N 1
ATOM 1429 C CA . ALA A 1 189 ? 16.722 2.203 -9.288 1.00 87.69 189 ALA A CA 1
ATOM 1430 C C . ALA A 1 189 ? 16.557 0.729 -8.872 1.00 87.69 189 ALA A C 1
ATOM 1432 O O . ALA A 1 189 ? 17.387 0.200 -8.137 1.00 87.69 189 ALA A O 1
ATOM 1433 N N . LEU A 1 190 ? 15.489 0.062 -9.326 1.00 89.50 190 LEU A N 1
ATOM 1434 C CA . LEU A 1 190 ? 15.190 -1.320 -8.944 1.00 89.50 190 LEU A CA 1
ATOM 1435 C C . LEU A 1 190 ? 15.940 -2.351 -9.789 1.00 89.50 190 LEU A C 1
ATOM 1437 O O . LEU A 1 190 ? 16.354 -3.372 -9.247 1.00 89.50 190 LEU A O 1
ATOM 1441 N N . ALA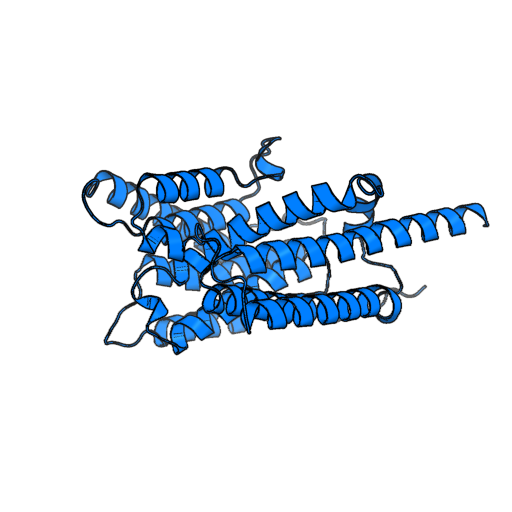 A 1 191 ? 16.122 -2.114 -11.090 1.00 94.50 191 ALA A N 1
ATOM 1442 C CA . ALA A 1 191 ? 16.681 -3.085 -12.032 1.00 94.50 191 ALA A CA 1
ATOM 1443 C C . ALA A 1 191 ? 18.028 -3.697 -11.593 1.00 94.50 191 ALA A C 1
ATOM 1445 O O . ALA A 1 191 ? 18.137 -4.921 -11.659 1.00 94.50 191 ALA A O 1
ATOM 1446 N N . PRO A 1 192 ? 19.005 -2.937 -11.050 1.00 95.06 192 PRO A N 1
ATOM 1447 C CA . PRO A 1 192 ? 20.268 -3.508 -10.568 1.00 95.06 192 PRO A CA 1
ATOM 1448 C C . PRO A 1 192 ? 20.103 -4.522 -9.428 1.00 95.06 192 PRO A C 1
ATOM 1450 O O . PRO A 1 192 ? 20.967 -5.370 -9.220 1.00 95.06 192 PRO A O 1
ATOM 1453 N N . LEU A 1 193 ? 18.998 -4.440 -8.683 1.00 92.88 193 LEU A N 1
ATOM 1454 C CA . LEU A 1 193 ? 18.671 -5.346 -7.581 1.00 92.88 193 LEU A CA 1
ATOM 1455 C C . LEU A 1 193 ? 17.886 -6.578 -8.059 1.00 92.88 193 LEU A C 1
ATOM 1457 O O . LEU A 1 193 ? 17.671 -7.516 -7.284 1.00 92.88 193 LEU A O 1
ATOM 1461 N N . MET A 1 194 ? 17.419 -6.587 -9.312 1.00 95.44 194 MET A N 1
ATOM 1462 C CA . MET A 1 194 ? 16.523 -7.615 -9.829 1.00 95.44 194 MET A CA 1
ATOM 1463 C C . MET A 1 194 ? 17.278 -8.799 -10.433 1.00 95.44 194 MET A C 1
ATOM 1465 O O . MET A 1 194 ? 18.052 -8.698 -11.379 1.00 95.44 194 MET A O 1
ATOM 1469 N N . SER A 1 195 ? 16.944 -9.979 -9.933 1.00 97.25 195 SER A N 1
ATOM 1470 C CA . SER A 1 195 ? 17.314 -11.283 -10.466 1.00 97.25 195 SER A CA 1
ATOM 1471 C C . SER A 1 195 ? 16.161 -12.252 -10.193 1.00 97.25 195 SER A C 1
ATOM 1473 O O . SER A 1 195 ? 15.362 -11.995 -9.290 1.00 97.25 195 SER A O 1
ATOM 1475 N N . PRO A 1 196 ? 16.058 -13.396 -10.894 1.00 97.62 196 PRO A N 1
ATOM 1476 C CA . PRO A 1 196 ? 15.025 -14.387 -10.590 1.00 97.62 196 PRO A CA 1
ATOM 1477 C C . PRO A 1 196 ? 14.998 -14.805 -9.110 1.00 97.62 196 PRO A C 1
ATOM 1479 O O . PRO A 1 196 ? 13.927 -15.057 -8.569 1.00 97.62 196 PRO A O 1
ATOM 1482 N N . ALA A 1 197 ? 16.161 -14.826 -8.448 1.00 97.50 197 ALA A N 1
ATOM 1483 C CA . ALA A 1 197 ? 16.286 -15.182 -7.037 1.00 97.50 197 ALA A CA 1
ATOM 1484 C C . ALA A 1 197 ? 15.887 -14.048 -6.073 1.00 97.50 197 ALA A C 1
ATOM 1486 O O . ALA A 1 197 ? 15.447 -14.335 -4.963 1.00 97.50 197 ALA A O 1
ATOM 1487 N N . SER A 1 198 ? 16.023 -12.776 -6.468 1.00 96.06 198 SER A N 1
ATOM 1488 C CA . SER A 1 198 ? 15.715 -11.630 -5.596 1.00 96.06 198 SER A CA 1
ATOM 1489 C C . SER A 1 198 ? 14.269 -11.138 -5.694 1.00 96.06 198 SER A C 1
ATOM 1491 O O . SER A 1 198 ? 13.811 -10.478 -4.766 1.00 96.06 198 SER A O 1
ATOM 1493 N N . VAL A 1 199 ? 13.523 -11.502 -6.747 1.00 96.62 199 VAL A N 1
ATOM 1494 C CA . VAL A 1 199 ? 12.120 -11.079 -6.948 1.00 96.62 199 VAL A CA 1
ATOM 1495 C C . VAL A 1 199 ? 11.241 -11.385 -5.733 1.00 96.62 199 VAL A C 1
ATOM 1497 O O . VAL A 1 199 ? 10.609 -10.480 -5.196 1.00 96.62 199 VAL A O 1
ATOM 1500 N N . LEU A 1 200 ? 11.196 -12.642 -5.279 1.00 97.56 200 LEU A N 1
ATOM 1501 C CA . LEU A 1 200 ? 10.302 -13.028 -4.183 1.00 97.56 200 LEU A CA 1
ATOM 1502 C C . LEU A 1 200 ? 10.733 -12.430 -2.829 1.00 97.56 200 LEU A C 1
ATOM 1504 O O . LEU A 1 200 ? 9.880 -11.837 -2.172 1.00 97.56 200 LEU A O 1
ATOM 1508 N N . PRO A 1 201 ? 12.010 -12.515 -2.396 1.00 95.56 201 PRO A N 1
ATOM 1509 C CA . PRO A 1 201 ? 12.436 -11.901 -1.140 1.00 95.56 201 PRO A CA 1
ATOM 1510 C C . PRO A 1 201 ? 12.183 -10.393 -1.090 1.00 95.56 201 PRO A C 1
ATOM 1512 O O . PRO A 1 201 ? 11.670 -9.898 -0.090 1.00 95.56 201 PRO A O 1
ATOM 1515 N N . LEU A 1 202 ? 12.487 -9.665 -2.170 1.00 92.31 202 LEU A N 1
ATOM 1516 C CA . LEU A 1 202 ? 12.237 -8.226 -2.214 1.00 92.31 202 LEU A CA 1
ATOM 1517 C C . LEU A 1 202 ? 10.738 -7.923 -2.165 1.00 92.31 202 LEU A C 1
ATOM 1519 O O . LEU A 1 202 ? 10.352 -6.981 -1.480 1.00 92.31 202 LEU A O 1
ATOM 1523 N N . ALA A 1 203 ? 9.893 -8.724 -2.828 1.00 96.56 203 ALA A N 1
ATOM 1524 C CA . ALA A 1 203 ? 8.439 -8.538 -2.804 1.00 96.56 203 ALA A CA 1
ATOM 1525 C C . ALA A 1 203 ? 7.864 -8.760 -1.402 1.00 96.56 203 ALA A C 1
ATOM 1527 O O . ALA A 1 203 ? 7.039 -7.985 -0.933 1.00 96.56 203 ALA A O 1
ATOM 1528 N N . VAL A 1 204 ? 8.345 -9.786 -0.696 1.00 96.25 204 VAL A N 1
ATOM 1529 C CA . VAL A 1 204 ? 7.960 -10.058 0.695 1.00 96.25 204 VAL A CA 1
ATOM 1530 C C . VAL A 1 204 ? 8.343 -8.900 1.609 1.00 96.25 204 VAL A C 1
ATOM 1532 O O . VAL A 1 204 ? 7.526 -8.474 2.423 1.00 96.25 204 VAL A O 1
ATOM 1535 N N . VAL A 1 205 ? 9.566 -8.380 1.485 1.00 92.12 205 VAL A N 1
ATOM 1536 C CA . VAL A 1 205 ? 10.020 -7.297 2.363 1.00 92.12 205 VAL A CA 1
ATOM 1537 C C . VAL A 1 205 ? 9.331 -5.972 2.037 1.00 92.12 205 VAL A C 1
ATOM 1539 O O . VAL A 1 205 ? 8.943 -5.262 2.965 1.00 92.12 205 VAL A O 1
ATOM 1542 N N . ASN A 1 206 ? 9.129 -5.656 0.754 1.00 92.00 206 ASN A N 1
ATOM 1543 C CA . ASN A 1 206 ? 8.408 -4.451 0.352 1.00 92.00 206 ASN A CA 1
ATOM 1544 C C . ASN A 1 206 ? 6.955 -4.484 0.840 1.00 92.00 206 ASN A C 1
ATOM 1546 O O . ASN A 1 206 ? 6.552 -3.594 1.590 1.00 92.00 206 ASN A O 1
ATOM 1550 N N . ALA A 1 207 ? 6.227 -5.564 0.538 1.00 96.00 207 ALA A N 1
ATOM 1551 C CA . ALA A 1 207 ? 4.876 -5.771 1.040 1.00 96.00 207 ALA A CA 1
ATOM 1552 C C . ALA A 1 207 ? 4.832 -5.695 2.570 1.00 96.00 207 ALA A C 1
ATOM 1554 O O . ALA A 1 207 ? 3.961 -5.042 3.128 1.00 96.00 207 ALA A O 1
ATOM 1555 N N . PHE A 1 208 ? 5.791 -6.300 3.280 1.00 94.19 208 PHE A N 1
ATOM 1556 C CA . PHE A 1 208 ? 5.810 -6.251 4.743 1.00 94.19 208 PHE A CA 1
ATOM 1557 C C . PHE A 1 208 ? 5.935 -4.819 5.248 1.00 94.19 208 PHE A C 1
ATOM 1559 O O . PHE A 1 208 ? 5.128 -4.387 6.065 1.00 94.19 208 PHE A O 1
ATOM 1566 N N . ARG A 1 209 ? 6.912 -4.068 4.734 1.00 89.81 209 ARG A N 1
ATOM 1567 C CA . ARG A 1 209 ? 7.135 -2.665 5.092 1.00 89.81 209 ARG A CA 1
ATOM 1568 C C . ARG A 1 209 ? 5.889 -1.818 4.850 1.00 89.81 209 ARG A C 1
ATOM 1570 O O . ARG A 1 209 ? 5.488 -1.061 5.736 1.00 89.81 209 ARG A O 1
ATOM 1577 N N . GLU A 1 210 ? 5.296 -1.930 3.668 1.00 93.38 210 GLU A N 1
ATOM 1578 C CA . GLU A 1 210 ? 4.138 -1.124 3.298 1.00 93.38 210 GLU A CA 1
ATOM 1579 C C . GLU A 1 210 ? 2.896 -1.523 4.104 1.00 93.38 210 GLU A C 1
ATOM 1581 O O . GLU A 1 210 ? 2.241 -0.661 4.684 1.00 93.38 210 GLU A O 1
ATOM 1586 N N . GLU A 1 211 ? 2.602 -2.813 4.247 1.00 95.88 211 GLU A N 1
ATOM 1587 C CA . GLU A 1 211 ? 1.443 -3.290 5.009 1.00 95.88 211 GLU A CA 1
ATOM 1588 C C . GLU A 1 211 ? 1.526 -2.940 6.500 1.00 95.88 211 GLU A C 1
ATOM 1590 O O . GLU A 1 211 ? 0.525 -2.531 7.103 1.00 95.88 211 GLU A O 1
ATOM 1595 N N . LEU A 1 212 ? 2.728 -3.021 7.078 1.00 92.44 212 LEU A N 1
ATOM 1596 C CA . LEU A 1 212 ? 3.010 -2.618 8.455 1.00 92.44 212 LEU A CA 1
ATOM 1597 C C . LEU A 1 212 ? 2.676 -1.137 8.676 1.00 92.44 212 LEU A C 1
ATOM 1599 O O . LEU A 1 212 ? 2.057 -0.764 9.673 1.00 92.44 212 LEU A O 1
ATOM 1603 N N . GLN A 1 213 ? 3.062 -0.276 7.737 1.00 88.44 213 GLN A N 1
ATOM 1604 C CA . GLN A 1 213 ? 2.897 1.166 7.875 1.00 88.44 213 GLN A CA 1
ATOM 1605 C C . GLN A 1 213 ? 1.494 1.650 7.487 1.00 88.44 213 GLN A C 1
ATOM 1607 O O . GLN A 1 213 ? 0.886 2.447 8.201 1.00 88.44 213 GLN A O 1
ATOM 1612 N N . PHE A 1 214 ? 0.967 1.181 6.363 1.00 91.31 214 PHE A N 1
ATOM 1613 C CA . PHE A 1 214 ? -0.282 1.684 5.802 1.00 91.31 214 PHE A CA 1
ATOM 1614 C C . PHE A 1 214 ? -1.495 1.004 6.429 1.00 91.31 214 PHE A C 1
ATOM 1616 O O . PHE A 1 214 ? -2.388 1.661 6.956 1.00 91.31 214 PHE A O 1
ATOM 1623 N N . ARG A 1 215 ? -1.539 -0.323 6.475 1.00 94.69 215 ARG A N 1
ATOM 1624 C CA . ARG A 1 215 ? -2.754 -0.998 6.944 1.00 94.69 215 ARG A CA 1
ATOM 1625 C C . ARG A 1 215 ? -2.753 -1.279 8.427 1.00 94.69 215 ARG A C 1
ATOM 1627 O O . ARG A 1 215 ? -3.761 -1.015 9.076 1.00 94.69 215 ARG A O 1
ATOM 1634 N N . MET A 1 216 ? -1.645 -1.756 8.979 1.00 93.81 216 MET A N 1
ATOM 1635 C CA . MET A 1 216 ? -1.581 -2.068 10.408 1.00 93.81 216 MET A CA 1
ATOM 1636 C C . MET A 1 216 ? -1.543 -0.802 11.265 1.00 93.81 216 MET A C 1
ATOM 1638 O O . MET A 1 216 ? -2.333 -0.665 12.196 1.00 93.81 216 MET A O 1
ATOM 1642 N N . MET A 1 217 ? -0.675 0.149 10.915 1.00 88.00 217 MET A N 1
ATOM 1643 C CA . MET A 1 217 ? -0.558 1.412 11.639 1.00 88.00 217 MET A CA 1
ATOM 1644 C C . MET A 1 217 ? -1.638 2.413 11.218 1.00 88.00 217 MET A C 1
ATOM 1646 O O . MET A 1 217 ? -2.569 2.662 11.977 1.00 88.00 217 MET A O 1
ATOM 1650 N N . PHE A 1 218 ? -1.550 2.966 10.008 1.00 87.88 218 PHE A N 1
ATOM 1651 C CA . PHE A 1 218 ? -2.395 4.081 9.574 1.00 87.88 218 PHE A CA 1
ATOM 1652 C C . PHE A 1 218 ? -3.890 3.749 9.535 1.00 87.88 218 PHE A C 1
ATOM 1654 O O . PHE A 1 218 ? -4.678 4.393 10.230 1.00 87.88 218 PHE A O 1
ATOM 166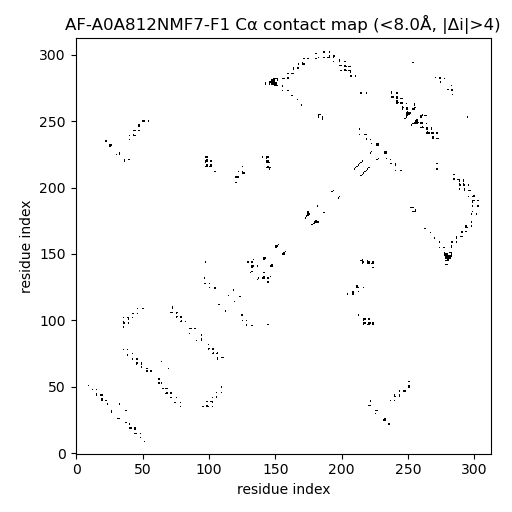1 N N . LEU A 1 219 ? -4.295 2.742 8.764 1.00 90.50 219 LEU A N 1
ATOM 1662 C CA . LEU A 1 219 ? -5.696 2.338 8.707 1.00 90.50 219 LEU A CA 1
ATOM 1663 C C . LEU A 1 219 ? -6.148 1.740 10.045 1.00 90.50 219 LEU A C 1
ATOM 1665 O O . LEU A 1 219 ? -7.242 2.051 10.504 1.00 90.50 219 LEU A O 1
ATOM 1669 N N . GLY A 1 220 ? -5.317 0.921 10.699 1.00 89.94 220 GLY A N 1
ATOM 1670 C CA . GLY A 1 220 ? -5.609 0.361 12.023 1.00 89.94 220 GLY A CA 1
ATOM 1671 C C . GLY A 1 220 ? -5.918 1.428 13.069 1.00 89.94 220 GLY A C 1
ATOM 1672 O O . GLY A 1 220 ? -6.926 1.327 13.754 1.00 89.94 220 GLY A O 1
ATOM 1673 N N . ALA A 1 221 ? -5.134 2.504 13.133 1.00 85.06 221 ALA A N 1
ATOM 1674 C CA . ALA A 1 221 ? -5.375 3.629 14.035 1.00 85.06 221 ALA A CA 1
ATOM 1675 C C . ALA A 1 221 ? -6.734 4.293 13.837 1.00 85.06 221 ALA A C 1
ATOM 1677 O O . ALA A 1 221 ? -7.362 4.732 14.800 1.00 85.06 221 ALA A O 1
ATOM 1678 N N . VAL A 1 222 ? -7.179 4.394 12.590 1.00 81.81 222 VAL A N 1
ATOM 1679 C CA . VAL A 1 222 ? -8.463 5.021 12.287 1.00 81.81 222 VAL A CA 1
ATOM 1680 C C . VAL A 1 222 ? -9.629 4.068 12.501 1.00 81.81 222 VAL A C 1
ATOM 1682 O O . VAL A 1 222 ? -10.715 4.518 12.852 1.00 81.81 222 VAL A O 1
ATOM 1685 N N . LEU A 1 223 ? -9.405 2.764 12.343 1.00 83.44 223 LEU A N 1
ATOM 1686 C CA . LEU A 1 223 ? -10.388 1.745 12.698 1.00 83.44 223 LEU A CA 1
ATOM 1687 C C . LEU A 1 223 ? -10.423 1.442 14.203 1.00 83.44 223 LEU A C 1
ATOM 1689 O O . LEU A 1 223 ? -11.363 0.799 14.648 1.00 83.44 223 LEU A O 1
ATOM 1693 N N . ALA A 1 224 ? -9.440 1.895 14.981 1.00 80.75 224 ALA A N 1
ATOM 1694 C CA . ALA A 1 224 ? -9.385 1.585 16.401 1.00 80.75 224 ALA A CA 1
ATOM 1695 C C . ALA A 1 224 ? -10.559 2.192 17.190 1.00 80.75 224 ALA A C 1
ATOM 1697 O O . ALA A 1 224 ? -10.879 3.375 17.031 1.00 80.75 224 ALA A O 1
ATOM 1698 N N . GLY A 1 225 ? -11.168 1.404 18.076 1.00 74.44 225 GLY A N 1
ATOM 1699 C CA . GLY A 1 225 ? -12.285 1.819 18.926 1.00 74.44 225 GLY A CA 1
ATOM 1700 C C . GLY A 1 225 ? -13.601 2.052 18.171 1.00 74.44 225 GLY A C 1
ATOM 1701 O O . GLY A 1 225 ? -13.847 1.499 17.100 1.00 74.44 225 GLY A O 1
ATOM 1702 N N . ASP A 1 226 ? -14.452 2.923 18.723 1.00 65.19 226 ASP A N 1
ATOM 1703 C CA . ASP A 1 226 ? -15.850 3.130 18.293 1.00 65.19 226 ASP A CA 1
ATOM 1704 C C . ASP A 1 226 ? -16.032 3.650 16.848 1.00 65.19 226 ASP A C 1
ATOM 1706 O O . ASP A 1 226 ? -17.160 3.778 16.362 1.00 65.19 226 ASP A O 1
ATOM 1710 N N . ALA A 1 227 ? -14.945 3.986 16.143 1.00 60.06 227 ALA A N 1
ATOM 1711 C CA . ALA A 1 227 ? -14.988 4.499 14.774 1.00 60.06 227 ALA A CA 1
ATOM 1712 C C . ALA A 1 227 ? -15.463 3.449 13.751 1.00 60.06 227 ALA A C 1
ATOM 1714 O O . ALA A 1 227 ? -16.021 3.817 12.712 1.00 60.06 227 ALA A O 1
ATOM 1715 N N . THR A 1 228 ? -15.283 2.158 14.041 1.00 62.50 228 THR A N 1
ATOM 1716 C CA . THR A 1 228 ? -15.747 1.044 13.191 1.00 62.50 228 THR A CA 1
ATOM 1717 C C . THR A 1 228 ? -17.266 0.910 13.136 1.00 62.50 228 THR A C 1
ATOM 1719 O O . THR A 1 228 ? -17.800 0.440 12.131 1.00 62.50 228 THR A O 1
ATOM 1722 N N . ASP A 1 229 ? -17.982 1.404 14.146 1.00 74.38 229 ASP A N 1
ATOM 1723 C CA . ASP A 1 229 ? -19.444 1.317 14.192 1.00 74.38 229 ASP A CA 1
ATOM 1724 C C . ASP A 1 229 ? -20.137 2.302 13.231 1.00 74.38 229 ASP A C 1
ATOM 1726 O O . ASP A 1 229 ? -21.330 2.173 12.935 1.00 74.38 229 ASP A O 1
ATOM 1730 N N . SER A 1 230 ? -19.405 3.285 12.694 1.00 82.38 230 SER A N 1
ATOM 1731 C CA . SER A 1 230 ? -19.928 4.249 11.724 1.00 82.38 230 SER A CA 1
ATOM 1732 C C . SER A 1 230 ? -19.482 3.917 10.304 1.00 82.38 230 SER A C 1
ATOM 1734 O O . SER A 1 230 ? -18.382 4.268 9.878 1.00 82.38 230 SER A O 1
ATOM 1736 N N . LYS A 1 231 ? -20.399 3.346 9.509 1.00 85.81 231 LYS A N 1
ATOM 1737 C CA . LYS A 1 231 ? -20.174 3.059 8.078 1.00 85.81 231 LYS A CA 1
ATOM 1738 C C . LYS A 1 231 ? -19.657 4.273 7.298 1.00 85.81 231 LYS A C 1
ATOM 1740 O O . LYS A 1 231 ? -18.813 4.120 6.415 1.00 85.81 231 LYS A O 1
ATOM 1745 N N . LEU A 1 232 ? -20.155 5.472 7.615 1.00 82.19 232 LEU A N 1
ATOM 1746 C CA . LEU A 1 232 ? -19.723 6.712 6.968 1.00 82.19 232 LEU A CA 1
ATOM 1747 C C . LEU A 1 232 ? -18.257 7.017 7.285 1.00 82.19 232 LEU A C 1
ATOM 1749 O O . LEU A 1 232 ? -17.481 7.270 6.365 1.00 82.19 232 LEU A O 1
ATOM 1753 N N . LEU A 1 233 ? -17.871 6.956 8.564 1.00 78.75 233 LEU A N 1
ATOM 1754 C CA . LEU A 1 233 ? -16.492 7.215 8.975 1.00 78.75 233 LEU A CA 1
ATOM 1755 C C . LEU A 1 233 ? -15.552 6.160 8.404 1.00 78.75 233 LEU A C 1
ATOM 1757 O O . LEU A 1 233 ? -14.542 6.526 7.820 1.00 78.75 233 LEU A O 1
ATOM 1761 N N . THR A 1 234 ? -15.908 4.875 8.463 1.00 85.06 234 THR A N 1
ATOM 1762 C CA . THR A 1 234 ? -15.118 3.810 7.829 1.00 85.06 234 THR A CA 1
ATOM 1763 C C . THR A 1 234 ? -14.907 4.077 6.336 1.00 85.06 234 THR A C 1
ATOM 1765 O O . THR A 1 234 ? -13.783 3.981 5.851 1.00 85.06 234 THR A O 1
ATOM 1768 N N . THR A 1 235 ? -15.957 4.482 5.613 1.00 86.88 235 THR A N 1
ATOM 1769 C CA . THR A 1 235 ? -15.872 4.783 4.173 1.00 86.88 235 THR A CA 1
ATOM 1770 C C . THR A 1 235 ? -14.933 5.956 3.890 1.00 86.88 235 THR A C 1
ATOM 1772 O O . THR A 1 235 ? -14.076 5.864 3.012 1.00 86.88 235 THR A O 1
ATOM 1775 N N . ILE A 1 236 ? -15.064 7.050 4.646 1.00 81.94 236 ILE A N 1
ATOM 1776 C CA . ILE A 1 236 ? -14.193 8.226 4.527 1.00 81.94 236 ILE A CA 1
ATOM 1777 C C . ILE A 1 236 ? -12.735 7.844 4.805 1.00 81.94 236 ILE A C 1
ATOM 1779 O O . ILE A 1 236 ? -11.844 8.217 4.046 1.00 81.94 236 ILE A O 1
ATOM 1783 N N . SER A 1 237 ? -12.493 7.072 5.860 1.00 83.94 237 SER A N 1
ATOM 1784 C CA . SER A 1 237 ? -11.157 6.636 6.268 1.00 83.94 237 SER A CA 1
ATOM 1785 C C . SER A 1 237 ? -10.483 5.769 5.213 1.00 83.94 237 SER A C 1
ATOM 1787 O O . SER A 1 237 ? -9.328 6.017 4.878 1.00 83.94 237 SER A O 1
ATOM 1789 N N . VAL A 1 238 ? -11.217 4.812 4.637 1.00 89.75 238 VAL A N 1
ATOM 1790 C CA . VAL A 1 238 ? -10.745 3.984 3.517 1.00 89.75 238 VAL A CA 1
ATOM 1791 C C . VAL A 1 238 ? -10.405 4.859 2.308 1.00 89.75 238 VAL A C 1
ATOM 1793 O O . VAL A 1 238 ? -9.322 4.735 1.743 1.00 89.75 238 VAL A O 1
ATOM 1796 N N . ALA A 1 239 ? -11.274 5.808 1.946 1.00 86.50 239 ALA A N 1
ATOM 1797 C CA . ALA A 1 239 ? -11.029 6.705 0.818 1.00 86.50 239 ALA A CA 1
ATOM 1798 C C . ALA A 1 239 ? -9.790 7.596 1.024 1.00 86.50 239 ALA A C 1
ATOM 1800 O O . ALA A 1 239 ? -8.976 7.742 0.109 1.00 86.50 239 ALA A O 1
ATOM 1801 N N . LEU A 1 240 ? -9.621 8.172 2.218 1.00 82.88 240 LEU A N 1
ATOM 1802 C CA . LEU A 1 240 ? -8.470 9.011 2.559 1.00 82.88 240 LEU A CA 1
ATOM 1803 C C . LEU A 1 240 ? -7.169 8.209 2.584 1.00 82.88 240 LEU A C 1
ATOM 1805 O O . LEU A 1 240 ? -6.189 8.630 1.970 1.00 82.88 240 LEU A O 1
ATOM 1809 N N . HIS A 1 241 ? -7.177 7.051 3.244 1.00 89.44 241 HIS A N 1
ATOM 1810 C CA . HIS A 1 241 ? -6.028 6.156 3.318 1.00 89.44 241 HIS A CA 1
ATOM 1811 C C . HIS A 1 241 ? -5.587 5.703 1.920 1.00 89.44 241 HIS A C 1
ATOM 1813 O O . HIS A 1 241 ? -4.431 5.888 1.533 1.00 89.44 241 HIS A O 1
ATOM 1819 N N . SER A 1 242 ? -6.528 5.202 1.116 1.00 91.81 242 SER A N 1
ATOM 1820 C CA . SER A 1 242 ? -6.260 4.763 -0.252 1.00 91.81 242 SER A CA 1
ATOM 1821 C C . SER A 1 242 ? -5.750 5.895 -1.148 1.00 91.81 242 SER A C 1
ATOM 1823 O O . SER A 1 242 ? -4.824 5.690 -1.933 1.00 91.81 242 SER A O 1
ATOM 1825 N N . THR A 1 243 ? -6.291 7.108 -0.999 1.00 86.69 243 THR A N 1
ATOM 1826 C CA . THR A 1 243 ? -5.816 8.293 -1.731 1.00 86.69 243 THR A CA 1
ATOM 1827 C C . THR A 1 243 ? -4.393 8.672 -1.336 1.00 86.69 243 THR A C 1
ATOM 1829 O O . THR A 1 243 ? -3.579 8.969 -2.210 1.00 86.69 243 THR A O 1
ATOM 1832 N N . PHE A 1 244 ? -4.070 8.645 -0.040 1.00 84.81 244 PHE A N 1
ATOM 1833 C CA . PHE A 1 244 ? -2.722 8.932 0.446 1.00 84.81 244 PHE A CA 1
ATOM 1834 C C . PHE A 1 244 ? -1.701 7.927 -0.099 1.00 84.81 244 PHE A C 1
ATOM 1836 O O . PHE A 1 244 ? -0.684 8.330 -0.668 1.00 84.81 244 PHE A O 1
ATOM 1843 N N . PHE A 1 245 ? -2.007 6.631 -0.021 1.00 89.44 245 PHE A N 1
ATOM 1844 C CA . PHE A 1 245 ? -1.151 5.574 -0.558 1.00 89.44 245 PHE A CA 1
ATOM 1845 C C . PHE A 1 245 ? -0.936 5.704 -2.077 1.00 89.44 245 PHE A C 1
ATOM 1847 O O . PHE A 1 245 ? 0.192 5.619 -2.571 1.00 89.44 245 PHE A O 1
ATOM 1854 N N . ALA A 1 246 ? -2.002 5.998 -2.828 1.00 89.44 246 ALA A N 1
ATOM 1855 C CA . ALA A 1 246 ? -1.922 6.238 -4.267 1.00 89.44 246 ALA A CA 1
ATOM 1856 C C . ALA A 1 246 ? -1.104 7.485 -4.621 1.00 89.44 246 ALA A C 1
ATOM 1858 O O . ALA A 1 246 ? -0.409 7.511 -5.639 1.00 89.44 246 ALA A O 1
ATOM 1859 N N . LEU A 1 247 ? -1.150 8.524 -3.789 1.00 84.06 247 LEU A N 1
ATOM 1860 C CA . LEU A 1 247 ? -0.399 9.748 -4.031 1.00 84.06 247 LEU A CA 1
ATOM 1861 C C . LEU A 1 247 ? 1.112 9.554 -3.867 1.00 84.06 247 LEU A C 1
ATOM 1863 O O . LEU A 1 247 ? 1.886 10.087 -4.662 1.00 84.06 247 LEU A O 1
ATOM 1867 N N . LEU A 1 248 ? 1.538 8.751 -2.894 1.00 83.44 248 LEU A N 1
ATOM 1868 C CA . LEU A 1 248 ? 2.946 8.363 -2.755 1.00 83.44 248 LEU A CA 1
ATOM 1869 C C . LEU A 1 248 ? 3.460 7.692 -4.038 1.00 83.44 248 LEU A C 1
ATOM 1871 O O . LEU A 1 248 ? 4.546 8.004 -4.537 1.00 83.44 248 LEU A O 1
ATOM 1875 N N . HIS A 1 249 ? 2.619 6.850 -4.635 1.00 87.44 249 HIS A N 1
ATOM 1876 C CA . HIS A 1 249 ? 2.899 6.183 -5.898 1.00 87.44 249 HIS A CA 1
ATOM 1877 C C . HIS A 1 249 ? 2.923 7.140 -7.091 1.00 87.44 249 HIS A C 1
ATOM 1879 O O . HIS A 1 249 ? 3.857 7.097 -7.894 1.00 87.44 249 HIS A O 1
ATOM 1885 N N . TYR A 1 250 ? 1.974 8.077 -7.162 1.00 84.62 250 TYR A N 1
ATOM 1886 C CA . TYR A 1 250 ? 1.979 9.153 -8.154 1.00 84.62 250 TYR A CA 1
ATOM 1887 C C . TYR A 1 250 ? 3.314 9.910 -8.171 1.00 84.62 250 TYR A C 1
ATOM 1889 O O . TYR A 1 250 ? 3.863 10.176 -9.244 1.00 84.62 250 TYR A O 1
ATOM 1897 N N . LEU A 1 251 ? 3.830 10.231 -6.980 1.00 79.94 251 LEU A N 1
ATOM 1898 C CA . LEU A 1 251 ? 5.009 11.067 -6.787 1.00 79.94 251 LEU A CA 1
ATOM 1899 C C . LEU A 1 251 ? 6.330 10.357 -7.070 1.00 79.94 251 LEU A C 1
ATOM 1901 O O . LEU A 1 251 ? 7.289 11.017 -7.477 1.00 79.94 251 LEU A O 1
ATOM 1905 N N . GLY A 1 252 ? 6.424 9.050 -6.837 1.00 75.69 252 GLY A N 1
ATOM 1906 C CA . GLY A 1 252 ? 7.658 8.313 -7.120 1.00 75.69 252 GLY A CA 1
ATOM 1907 C C . GLY A 1 252 ? 7.652 6.821 -6.822 1.00 75.69 252 GLY A C 1
ATOM 1908 O O . GLY A 1 252 ? 8.730 6.238 -6.814 1.00 75.69 252 GLY A O 1
ATOM 1909 N N . GLY A 1 253 ? 6.490 6.217 -6.579 1.00 85.25 253 GLY A N 1
ATOM 1910 C CA . GLY A 1 253 ? 6.372 4.762 -6.467 1.00 85.25 253 GLY A CA 1
ATOM 1911 C C . GLY A 1 253 ? 6.125 4.093 -7.819 1.00 85.25 253 GLY A C 1
ATOM 1912 O O . GLY A 1 253 ? 6.214 4.720 -8.877 1.00 85.25 253 GLY A O 1
ATOM 1913 N N . PHE A 1 254 ? 5.795 2.805 -7.784 1.00 88.69 254 PHE A N 1
ATOM 1914 C CA . PHE A 1 254 ? 5.416 2.017 -8.953 1.00 88.69 254 PHE A CA 1
ATOM 1915 C C . PHE A 1 254 ? 4.011 1.441 -8.754 1.00 88.69 254 PHE A C 1
ATOM 1917 O O . PHE A 1 254 ? 3.807 0.738 -7.775 1.00 88.69 254 PHE A O 1
ATOM 1924 N N . PRO A 1 255 ? 3.058 1.615 -9.683 1.00 92.56 255 PRO A N 1
ATOM 1925 C CA . PRO A 1 255 ? 3.099 2.422 -10.903 1.00 92.56 255 PRO A CA 1
ATOM 1926 C C . PRO A 1 255 ? 3.089 3.942 -10.647 1.00 92.56 255 PRO A C 1
ATOM 1928 O O . PRO A 1 255 ? 2.391 4.423 -9.758 1.00 92.56 255 PRO A O 1
ATOM 1931 N N . ARG A 1 256 ? 3.800 4.722 -11.474 1.00 87.06 256 ARG A N 1
ATOM 1932 C CA . ARG A 1 256 ? 3.916 6.187 -11.307 1.00 87.06 256 ARG A CA 1
ATOM 1933 C C . ARG A 1 256 ? 2.976 7.010 -12.189 1.00 87.06 256 ARG A C 1
ATOM 1935 O O . ARG A 1 256 ? 2.486 6.541 -13.219 1.00 87.06 256 ARG A O 1
ATOM 1942 N N . GLY A 1 257 ? 2.845 8.298 -11.861 1.00 86.88 257 GLY A N 1
ATOM 1943 C CA . GLY A 1 257 ? 2.071 9.267 -12.645 1.00 86.88 257 GLY A CA 1
ATOM 1944 C C . GLY A 1 257 ? 0.560 9.043 -12.545 1.00 86.88 257 GLY A C 1
ATOM 1945 O O . GLY A 1 257 ? 0.100 8.263 -11.720 1.00 86.88 257 GLY A O 1
ATOM 1946 N N . LEU A 1 258 ? -0.235 9.741 -13.367 1.00 88.44 258 LEU A N 1
ATOM 1947 C CA . LEU A 1 258 ? -1.699 9.749 -13.214 1.00 88.44 258 LEU A CA 1
ATOM 1948 C C . LEU A 1 258 ? -2.339 8.369 -13.429 1.00 88.44 258 LEU A C 1
ATOM 1950 O O . LEU A 1 258 ? -3.203 7.972 -12.654 1.00 88.44 258 LEU A O 1
ATOM 1954 N N . SER A 1 259 ? -1.915 7.618 -14.450 1.00 93.00 259 SER A N 1
ATOM 1955 C CA . SER A 1 259 ? -2.446 6.265 -14.660 1.00 93.00 259 SER A CA 1
ATOM 1956 C C . SER A 1 259 ? -2.036 5.317 -13.535 1.00 93.00 259 SER A C 1
ATOM 1958 O O . SER A 1 259 ? -2.843 4.491 -13.118 1.00 93.00 259 SER A O 1
ATOM 1960 N N . GLY A 1 260 ? -0.826 5.480 -12.992 1.00 91.38 260 GLY A N 1
ATOM 1961 C CA . GLY A 1 260 ? -0.391 4.720 -11.830 1.00 91.38 260 GLY A CA 1
ATOM 1962 C C . GLY A 1 260 ? -1.167 5.064 -10.562 1.00 91.38 260 GLY A C 1
ATOM 1963 O O . GLY A 1 260 ? -1.629 4.159 -9.880 1.00 91.38 260 GLY A O 1
ATOM 1964 N N . PHE A 1 261 ? -1.428 6.350 -10.315 1.00 91.75 261 PHE A N 1
ATOM 1965 C CA . PHE A 1 261 ? -2.295 6.809 -9.227 1.00 91.75 261 PHE A CA 1
ATOM 1966 C C . PHE A 1 261 ? -3.663 6.129 -9.266 1.00 91.75 261 PHE A C 1
ATOM 1968 O O . PHE A 1 261 ? -4.110 5.610 -8.253 1.00 91.75 261 PHE A O 1
ATOM 1975 N N . VAL A 1 262 ? -4.320 6.098 -10.431 1.00 95.81 262 VAL A N 1
ATOM 1976 C CA . VAL A 1 262 ? -5.648 5.478 -10.566 1.00 95.81 262 VAL A CA 1
ATOM 1977 C C . VAL A 1 262 ? -5.590 3.975 -10.286 1.00 95.81 262 VAL A C 1
ATOM 1979 O O . VAL A 1 262 ? -6.436 3.465 -9.553 1.00 95.81 262 VAL A O 1
ATOM 1982 N N . LEU A 1 263 ? -4.583 3.273 -10.819 1.00 96.31 263 LEU A N 1
ATOM 1983 C CA . LEU A 1 263 ? -4.391 1.844 -10.553 1.00 96.31 263 LEU A CA 1
ATOM 1984 C C . LEU A 1 263 ? -4.178 1.571 -9.062 1.00 96.31 263 LEU A C 1
ATOM 1986 O O . LEU A 1 263 ? -4.855 0.715 -8.497 1.00 96.31 263 LEU A O 1
ATOM 1990 N N . VAL A 1 264 ? -3.282 2.324 -8.422 1.00 96.38 264 VAL A N 1
ATOM 1991 C CA . VAL A 1 264 ? -2.954 2.153 -7.002 1.00 96.38 264 VAL A CA 1
ATOM 1992 C C . VAL A 1 264 ? -4.115 2.569 -6.106 1.00 96.38 264 VAL A C 1
ATOM 1994 O O . VAL A 1 264 ? -4.344 1.925 -5.091 1.00 96.38 264 VAL A O 1
ATOM 1997 N N . LEU A 1 265 ? -4.891 3.590 -6.474 1.00 95.50 265 LEU A N 1
ATOM 1998 C CA . LEU A 1 265 ? -6.082 3.997 -5.730 1.00 95.50 265 LEU A CA 1
ATOM 1999 C C . LEU A 1 265 ? -7.104 2.862 -5.685 1.00 95.50 265 LEU A C 1
ATOM 2001 O O . LEU A 1 265 ? -7.556 2.483 -4.609 1.00 95.50 265 LEU A O 1
ATOM 2005 N N . ILE A 1 266 ? -7.434 2.297 -6.848 1.00 97.12 266 ILE A N 1
ATOM 2006 C CA . ILE A 1 266 ? -8.380 1.182 -6.955 1.00 97.12 266 ILE A CA 1
ATOM 2007 C C . ILE A 1 266 ? -7.849 -0.037 -6.194 1.00 97.12 266 ILE A C 1
ATOM 2009 O O . ILE A 1 266 ? -8.576 -0.639 -5.408 1.00 97.12 266 ILE A O 1
ATOM 2013 N N . TRP A 1 267 ? -6.573 -0.370 -6.387 1.00 97.31 267 TRP A N 1
ATOM 2014 C CA . TRP A 1 267 ? -5.901 -1.455 -5.676 1.00 97.31 267 TRP A CA 1
ATOM 2015 C C . TRP A 1 267 ? -5.949 -1.280 -4.155 1.00 97.31 267 TRP A C 1
ATOM 2017 O O . TRP A 1 267 ? -6.332 -2.199 -3.434 1.00 97.31 267 TRP A O 1
ATOM 2027 N N . SER A 1 268 ? -5.618 -0.085 -3.666 1.00 97.25 268 SER A N 1
ATOM 2028 C CA . SER A 1 268 ? -5.588 0.208 -2.238 1.00 97.25 268 SER A CA 1
ATOM 2029 C C . SER A 1 268 ? -6.976 0.102 -1.611 1.00 97.25 268 SER A C 1
ATOM 2031 O O . SER A 1 268 ? -7.112 -0.504 -0.549 1.00 97.25 268 SER A O 1
ATOM 2033 N N . LEU A 1 269 ? -8.015 0.569 -2.319 1.00 96.94 269 LEU A N 1
ATOM 2034 C CA . LEU A 1 269 ? -9.408 0.417 -1.893 1.00 96.94 269 LEU A CA 1
ATOM 2035 C C . LEU A 1 269 ? -9.780 -1.062 -1.740 1.00 96.94 269 LEU A C 1
ATOM 2037 O O . LEU A 1 269 ? -10.392 -1.438 -0.741 1.00 96.94 269 LEU A O 1
ATOM 2041 N N . PHE A 1 270 ? -9.396 -1.913 -2.699 1.00 97.12 270 PHE A N 1
ATOM 2042 C CA . PHE A 1 270 ? -9.656 -3.352 -2.607 1.00 97.12 270 PHE A CA 1
ATOM 2043 C C . PHE A 1 270 ? -8.985 -3.978 -1.389 1.00 97.12 270 PHE A C 1
ATOM 2045 O O . PHE A 1 270 ? -9.634 -4.740 -0.676 1.00 97.12 270 PHE A O 1
ATOM 2052 N N . LEU A 1 271 ? -7.717 -3.660 -1.140 1.00 97.88 271 LEU A N 1
ATOM 2053 C CA . LEU A 1 271 ? -6.978 -4.201 -0.003 1.00 97.88 271 LEU A CA 1
ATOM 2054 C C . LEU A 1 271 ? -7.525 -3.699 1.342 1.00 97.88 271 LEU A C 1
ATOM 2056 O O . LEU A 1 271 ? -7.633 -4.481 2.284 1.00 97.88 271 LEU A O 1
ATOM 2060 N N . ASP A 1 272 ? -7.934 -2.432 1.431 1.00 96.75 272 ASP A N 1
ATOM 2061 C CA . ASP A 1 272 ? -8.543 -1.867 2.640 1.00 96.75 272 ASP A CA 1
ATOM 2062 C C . ASP A 1 272 ? -9.896 -2.529 2.944 1.00 96.75 272 ASP A C 1
ATOM 2064 O O . ASP A 1 272 ? -10.161 -2.926 4.081 1.00 96.75 272 ASP A O 1
ATOM 2068 N N . ILE A 1 273 ? -10.734 -2.720 1.9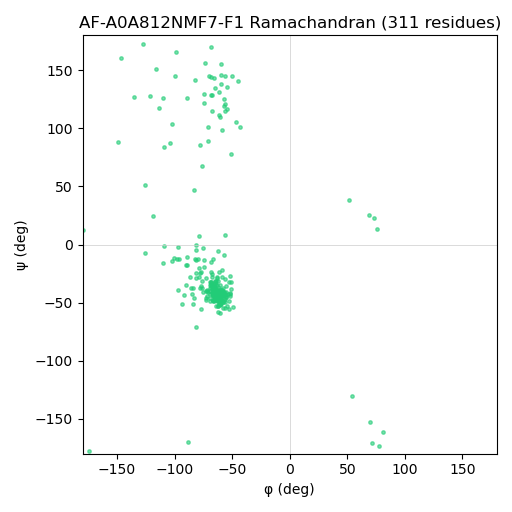17 1.00 96.06 273 ILE A N 1
ATOM 2069 C CA . ILE A 1 273 ? -12.004 -3.453 2.032 1.00 96.06 273 ILE A CA 1
ATOM 2070 C C . ILE A 1 273 ? -11.745 -4.912 2.411 1.00 96.06 273 ILE A C 1
ATOM 2072 O O . ILE A 1 273 ? -12.419 -5.443 3.293 1.00 96.06 273 ILE A O 1
ATOM 2076 N N . LEU A 1 274 ? -10.764 -5.562 1.776 1.00 97.50 274 LEU A N 1
ATOM 2077 C CA . LEU A 1 274 ? -10.400 -6.947 2.061 1.00 97.50 274 LEU A CA 1
ATOM 2078 C C . LEU A 1 274 ? -9.947 -7.111 3.510 1.00 97.50 274 LEU A C 1
ATOM 2080 O O . LEU A 1 274 ? -10.382 -8.058 4.153 1.00 97.50 274 LEU A O 1
ATOM 2084 N N . ARG A 1 275 ? -9.145 -6.180 4.040 1.00 96.31 275 ARG A N 1
ATOM 2085 C CA . ARG A 1 275 ? -8.723 -6.160 5.447 1.00 96.31 275 ARG A CA 1
ATOM 2086 C C . ARG A 1 275 ? -9.917 -6.114 6.395 1.00 96.31 275 ARG A C 1
ATOM 2088 O O . ARG A 1 275 ? -9.989 -6.901 7.335 1.00 96.31 275 ARG A O 1
ATOM 2095 N N . ILE A 1 276 ? -10.850 -5.192 6.149 1.00 94.81 276 ILE A N 1
ATOM 2096 C CA . ILE A 1 276 ? -12.056 -5.031 6.975 1.00 94.81 276 ILE A CA 1
ATOM 2097 C C . ILE A 1 276 ? -12.925 -6.291 6.890 1.00 94.81 276 ILE A C 1
ATOM 2099 O O . ILE A 1 276 ? -13.447 -6.762 7.896 1.00 94.81 276 ILE A O 1
ATOM 2103 N N . TRP A 1 277 ? -13.064 -6.861 5.694 1.00 95.50 277 TRP A N 1
ATOM 2104 C CA . TRP A 1 277 ? -13.936 -8.004 5.450 1.00 95.50 277 TRP A CA 1
ATOM 2105 C C . TRP A 1 277 ? -13.371 -9.337 5.958 1.00 95.50 277 TRP A C 1
ATOM 2107 O O . TRP A 1 277 ? -14.124 -10.179 6.455 1.00 95.50 277 TRP A O 1
ATOM 2117 N N . SER A 1 278 ? -12.057 -9.540 5.848 1.00 96.69 278 SER A N 1
ATOM 2118 C CA . SER A 1 278 ? -11.370 -10.718 6.381 1.00 96.69 278 SER A CA 1
ATOM 2119 C C . SER A 1 278 ? -11.147 -10.616 7.893 1.00 96.69 278 SER A C 1
ATOM 2121 O O . SER A 1 278 ? -11.018 -11.646 8.552 1.00 96.69 278 SER A O 1
ATOM 2123 N N . GLY A 1 279 ? -11.099 -9.402 8.451 1.00 94.62 279 GLY A N 1
ATOM 2124 C CA . GLY A 1 279 ? -10.759 -9.169 9.855 1.00 94.62 279 GLY A CA 1
ATOM 2125 C C . GLY A 1 279 ? -9.293 -9.478 10.181 1.00 94.62 279 GLY A C 1
ATOM 2126 O O . GLY A 1 279 ? -8.977 -9.834 11.318 1.00 94.62 279 GLY A O 1
ATOM 2127 N N . GLY A 1 280 ? -8.396 -9.412 9.192 1.00 95.31 280 GLY A N 1
ATOM 2128 C CA . GLY A 1 280 ? -6.969 -9.641 9.405 1.00 95.31 280 GLY A CA 1
ATOM 2129 C C . GLY A 1 280 ? -6.099 -9.388 8.179 1.00 95.31 280 GLY A C 1
ATOM 2130 O O . GLY A 1 280 ? -6.567 -8.949 7.127 1.00 95.31 280 GLY A O 1
ATOM 2131 N N . MET A 1 281 ? -4.801 -9.638 8.336 1.00 97.88 281 MET A N 1
ATOM 2132 C CA . MET A 1 281 ? -3.782 -9.206 7.375 1.00 97.88 281 MET A CA 1
ATOM 2133 C C . MET A 1 281 ? -3.303 -10.296 6.418 1.00 97.88 281 MET A C 1
ATOM 2135 O O . MET A 1 281 ? -2.636 -9.967 5.444 1.00 97.88 281 MET A O 1
ATOM 2139 N N . ALA A 1 282 ? -3.630 -11.574 6.634 1.00 98.12 282 ALA A N 1
ATOM 2140 C CA . ALA A 1 282 ? -3.013 -12.660 5.867 1.00 98.12 282 ALA A CA 1
ATOM 2141 C C . ALA A 1 282 ? -3.309 -12.566 4.362 1.00 98.12 282 ALA A C 1
ATOM 2143 O O . ALA A 1 282 ? -2.386 -12.548 3.551 1.00 98.12 282 ALA A O 1
ATOM 2144 N N . LEU A 1 283 ? -4.588 -12.455 3.980 1.00 98.31 283 LEU A N 1
ATOM 2145 C CA . LEU A 1 283 ? -4.969 -12.330 2.567 1.00 98.31 283 LEU A CA 1
ATOM 2146 C C . LEU A 1 283 ? -4.458 -11.029 1.941 1.00 98.31 283 LEU A C 1
ATOM 2148 O O . LEU A 1 283 ? -4.024 -11.032 0.796 1.00 98.31 283 LEU A O 1
ATOM 2152 N N . VAL A 1 284 ? -4.475 -9.938 2.705 1.00 98.31 284 VAL A N 1
ATOM 2153 C CA . VAL A 1 284 ? -4.004 -8.620 2.266 1.00 98.31 284 VAL A CA 1
ATOM 2154 C C . VAL A 1 284 ? -2.507 -8.658 1.957 1.00 98.31 284 VAL A C 1
ATOM 2156 O O . VAL A 1 284 ? -2.087 -8.247 0.880 1.00 98.31 284 VAL A O 1
ATOM 2159 N N . PHE A 1 285 ? -1.718 -9.231 2.866 1.00 98.56 285 PHE A N 1
ATOM 2160 C CA . PHE A 1 285 ? -0.278 -9.389 2.717 1.00 98.56 285 PHE A CA 1
ATOM 2161 C C . PHE A 1 285 ? 0.075 -10.291 1.533 1.00 98.56 285 PHE A C 1
ATOM 2163 O O . PHE A 1 285 ? 0.880 -9.907 0.691 1.00 98.56 285 PHE A O 1
ATOM 2170 N N . LEU A 1 286 ? -0.560 -11.462 1.418 1.00 98.50 286 LEU A N 1
ATOM 2171 C CA . LEU A 1 286 ? -0.321 -12.377 0.296 1.00 98.50 286 LEU A CA 1
ATOM 2172 C C . LEU A 1 286 ? -0.659 -11.733 -1.053 1.00 98.50 286 LEU A C 1
ATOM 2174 O O . LEU A 1 286 ? 0.078 -11.904 -2.024 1.00 98.50 286 LEU A O 1
ATOM 2178 N N . LEU A 1 287 ? -1.757 -10.978 -1.108 1.00 98.38 287 LEU A N 1
ATOM 2179 C CA . LEU A 1 287 ? -2.191 -10.274 -2.307 1.00 98.38 287 LEU A CA 1
ATOM 2180 C C . LEU A 1 287 ? -1.235 -9.121 -2.670 1.00 98.38 287 LEU A C 1
ATOM 2182 O O . LEU A 1 287 ? -0.936 -8.929 -3.847 1.00 98.38 287 LEU A O 1
ATOM 2186 N N . HIS A 1 288 ? -0.678 -8.417 -1.681 1.00 98.50 288 HIS A N 1
ATOM 2187 C CA . HIS A 1 288 ? 0.386 -7.434 -1.903 1.00 98.50 288 HIS A CA 1
ATOM 2188 C C . HIS A 1 288 ? 1.662 -8.093 -2.439 1.00 98.50 288 HIS A C 1
ATOM 2190 O O . HIS A 1 288 ? 2.132 -7.713 -3.508 1.00 98.50 288 HIS A O 1
ATOM 2196 N N . VAL A 1 289 ? 2.176 -9.135 -1.771 1.00 98.50 289 VAL A N 1
ATOM 2197 C CA . VAL A 1 289 ? 3.363 -9.881 -2.235 1.00 98.50 289 VAL A CA 1
ATOM 2198 C C . VAL A 1 289 ? 3.188 -10.331 -3.685 1.00 98.50 289 VAL A C 1
ATOM 2200 O O . VAL A 1 289 ? 4.108 -10.221 -4.491 1.00 98.50 289 VAL A O 1
ATOM 2203 N N . GLN A 1 290 ? 1.996 -10.805 -4.045 1.00 98.50 290 GLN A N 1
ATOM 2204 C CA . GLN A 1 290 ? 1.677 -11.205 -5.411 1.00 98.50 290 GLN A CA 1
ATOM 2205 C C . GLN A 1 290 ? 1.775 -10.039 -6.415 1.00 98.50 290 GLN A C 1
ATOM 2207 O O . GLN A 1 290 ? 2.350 -10.211 -7.500 1.00 98.50 290 GLN A O 1
ATOM 2212 N N . ALA A 1 291 ? 1.239 -8.864 -6.080 1.00 98.12 291 ALA A N 1
ATOM 2213 C CA . ALA A 1 291 ? 1.354 -7.678 -6.925 1.00 98.12 291 ALA A CA 1
ATOM 2214 C C . ALA A 1 291 ? 2.822 -7.254 -7.095 1.00 98.12 291 ALA A C 1
ATOM 2216 O O . ALA A 1 291 ? 3.260 -7.027 -8.225 1.00 98.12 291 ALA A O 1
ATOM 2217 N N . ASP A 1 292 ? 3.605 -7.263 -6.017 1.00 97.94 292 ASP A N 1
ATOM 2218 C CA . ASP A 1 292 ? 5.028 -6.908 -6.039 1.00 97.94 292 ASP A CA 1
ATOM 2219 C C . ASP A 1 292 ? 5.867 -7.893 -6.852 1.00 97.94 292 ASP A C 1
ATOM 2221 O O . ASP A 1 292 ? 6.710 -7.479 -7.648 1.00 97.94 292 ASP A O 1
ATOM 2225 N N . VAL A 1 293 ? 5.586 -9.197 -6.755 1.00 98.56 293 VAL A N 1
ATOM 2226 C CA . VAL A 1 293 ? 6.200 -10.203 -7.637 1.00 98.56 293 VAL A CA 1
ATOM 2227 C C . VAL A 1 293 ? 5.916 -9.865 -9.102 1.00 98.56 293 VAL A C 1
ATOM 2229 O O . VAL A 1 293 ? 6.826 -9.907 -9.931 1.00 98.56 293 VAL A O 1
ATOM 2232 N N . THR A 1 294 ? 4.679 -9.481 -9.435 1.00 98.62 294 THR A N 1
ATOM 2233 C CA . THR A 1 294 ? 4.324 -9.071 -10.804 1.00 98.62 294 THR A CA 1
ATOM 2234 C C . THR A 1 294 ? 5.123 -7.837 -11.233 1.00 98.62 294 THR A C 1
ATOM 2236 O O . THR A 1 294 ? 5.693 -7.822 -12.325 1.00 98.62 294 THR A O 1
ATOM 2239 N N . ILE A 1 295 ? 5.206 -6.816 -10.379 1.00 97.12 295 ILE A N 1
ATOM 2240 C CA . ILE A 1 295 ? 5.946 -5.574 -10.639 1.00 97.12 295 ILE A CA 1
ATOM 2241 C C . ILE A 1 295 ? 7.435 -5.859 -10.868 1.00 97.12 295 ILE A C 1
ATOM 2243 O O . ILE A 1 295 ? 7.997 -5.436 -11.880 1.00 97.12 295 ILE A O 1
ATOM 2247 N N . PHE A 1 296 ? 8.072 -6.618 -9.981 1.00 97.56 296 PHE A N 1
ATOM 2248 C CA . PHE A 1 296 ? 9.501 -6.919 -10.057 1.00 97.56 296 PHE A CA 1
ATOM 2249 C C . PHE A 1 296 ? 9.854 -7.813 -11.244 1.00 97.56 296 PHE A C 1
ATOM 2251 O O . PHE A 1 296 ? 10.877 -7.587 -11.894 1.00 97.56 296 PHE A O 1
ATOM 2258 N N . LEU A 1 297 ? 8.980 -8.751 -11.622 1.00 98.56 297 LEU A N 1
ATOM 2259 C CA . LEU A 1 297 ? 9.130 -9.484 -12.881 1.00 98.56 297 LEU A CA 1
ATOM 2260 C C . LEU A 1 297 ? 9.041 -8.553 -14.094 1.00 98.56 297 LEU A C 1
ATOM 2262 O O . LEU A 1 297 ? 9.838 -8.688 -15.021 1.00 98.56 297 LEU A O 1
ATOM 2266 N N . LEU A 1 298 ? 8.113 -7.592 -14.101 1.00 98.31 298 LEU A N 1
ATOM 2267 C CA . LEU A 1 298 ? 8.001 -6.622 -15.193 1.00 98.31 298 LEU A CA 1
ATOM 2268 C C . LEU A 1 298 ? 9.251 -5.744 -15.306 1.00 98.31 298 LEU A C 1
ATOM 2270 O O . LEU A 1 298 ? 9.704 -5.521 -16.427 1.00 98.31 298 LEU A O 1
ATOM 2274 N N . VAL A 1 299 ? 9.820 -5.292 -14.185 1.00 96.88 299 VAL A N 1
ATOM 2275 C CA . VAL A 1 299 ? 11.090 -4.544 -14.161 1.00 96.88 299 VAL A CA 1
ATOM 2276 C C . VAL A 1 299 ? 12.230 -5.403 -14.712 1.00 96.88 299 VAL A C 1
ATOM 2278 O O . VAL A 1 299 ? 12.913 -4.975 -15.640 1.00 96.88 299 VAL A O 1
ATOM 2281 N N . LEU A 1 300 ? 12.390 -6.632 -14.209 1.00 97.88 300 LEU A N 1
ATOM 2282 C CA . LEU A 1 300 ? 13.446 -7.560 -14.629 1.00 97.88 300 LEU A CA 1
ATOM 2283 C C . LEU A 1 300 ? 13.388 -7.881 -16.130 1.00 97.88 300 LEU A C 1
ATOM 2285 O O . LEU A 1 300 ? 14.402 -7.840 -16.827 1.00 97.88 300 LEU A O 1
ATOM 2289 N N . LEU A 1 301 ? 12.204 -8.231 -16.636 1.00 98.25 301 LEU A N 1
ATOM 2290 C CA . LEU A 1 301 ? 12.016 -8.589 -18.045 1.00 98.25 301 LEU A CA 1
ATOM 2291 C C . LEU A 1 301 ? 12.291 -7.405 -18.969 1.00 98.25 301 LEU A C 1
ATOM 2293 O O . LEU A 1 301 ? 12.814 -7.570 -20.070 1.00 98.25 301 LEU A O 1
ATOM 2297 N N . GLU A 1 302 ? 11.908 -6.213 -18.534 1.00 97.62 302 GLU A N 1
ATOM 2298 C CA . GLU A 1 302 ? 12.040 -5.008 -19.327 1.00 97.62 302 GLU A CA 1
ATOM 2299 C C . GLU A 1 302 ? 13.471 -4.471 -19.347 1.00 97.62 302 GLU A C 1
ATOM 2301 O O . GLU A 1 302 ? 13.943 -4.048 -20.399 1.00 97.62 302 GLU A O 1
ATOM 2306 N N . ASP A 1 303 ? 14.187 -4.560 -18.227 1.00 97.12 303 ASP A N 1
ATOM 2307 C CA . ASP A 1 303 ? 15.616 -4.256 -18.165 1.00 97.12 303 ASP A CA 1
ATOM 2308 C C . ASP A 1 303 ? 16.432 -5.171 -19.095 1.00 97.12 303 ASP A C 1
ATOM 2310 O O . ASP A 1 303 ? 17.167 -4.692 -19.959 1.00 97.12 303 ASP A O 1
ATOM 2314 N N . ARG A 1 304 ? 16.197 -6.490 -19.040 1.00 97.69 304 ARG A N 1
ATOM 2315 C CA . ARG A 1 304 ? 16.838 -7.455 -19.955 1.00 97.69 304 ARG A CA 1
ATOM 2316 C C . ARG A 1 304 ? 16.560 -7.153 -21.425 1.00 97.69 304 ARG A C 1
ATOM 2318 O O . ARG A 1 304 ? 17.456 -7.262 -22.259 1.00 97.69 304 ARG A O 1
ATOM 2325 N N . ARG A 1 305 ? 15.325 -6.760 -21.756 1.00 97.50 305 ARG A N 1
ATOM 2326 C CA . ARG A 1 305 ? 14.958 -6.366 -23.124 1.00 97.50 305 ARG A CA 1
ATOM 2327 C C . ARG A 1 305 ? 15.775 -5.160 -23.591 1.00 97.50 305 ARG A C 1
ATOM 2329 O O . ARG A 1 305 ? 16.259 -5.171 -24.718 1.00 97.50 305 ARG A O 1
ATOM 2336 N N . ARG A 1 306 ? 15.937 -4.140 -22.742 1.00 95.31 306 ARG A N 1
ATOM 2337 C CA . ARG A 1 306 ? 16.742 -2.945 -23.054 1.00 95.31 306 ARG A CA 1
ATOM 2338 C C . ARG A 1 306 ? 18.213 -3.290 -23.257 1.00 95.31 306 ARG A C 1
ATOM 2340 O O . ARG A 1 306 ? 18.807 -2.825 -24.221 1.00 95.31 306 ARG A O 1
ATOM 2347 N N . GLN A 1 307 ? 18.775 -4.131 -22.392 1.00 96.19 307 GLN A N 1
ATOM 2348 C CA . GLN A 1 307 ? 20.161 -4.587 -22.518 1.00 96.19 307 GLN A CA 1
ATOM 2349 C C . GLN A 1 307 ? 20.401 -5.319 -23.841 1.00 96.19 307 GLN A C 1
ATOM 2351 O O . GLN A 1 307 ? 21.413 -5.075 -24.487 1.00 96.19 307 GLN A O 1
ATOM 2356 N N . HIS A 1 308 ? 19.461 -6.168 -24.269 1.00 97.38 308 HIS A N 1
ATOM 2357 C CA . HIS A 1 308 ? 19.573 -6.877 -25.543 1.00 97.38 308 HIS A CA 1
ATOM 2358 C C . HIS A 1 308 ? 19.535 -5.931 -26.751 1.00 97.38 308 HIS A C 1
ATOM 2360 O O . HIS A 1 308 ? 20.365 -6.066 -27.641 1.00 97.38 308 HIS A O 1
ATOM 2366 N N . LEU A 1 309 ? 18.626 -4.949 -26.759 1.00 96.19 309 LEU A N 1
ATOM 2367 C CA . LEU A 1 309 ? 18.548 -3.949 -27.834 1.00 96.19 309 LEU A CA 1
ATOM 2368 C C . LEU A 1 309 ? 19.837 -3.119 -27.940 1.00 96.19 309 LEU A C 1
ATOM 2370 O O . LEU A 1 309 ? 20.338 -2.905 -29.035 1.00 96.19 309 LEU A O 1
ATOM 2374 N N . ASN A 1 310 ? 20.427 -2.736 -26.805 1.00 95.56 310 ASN A N 1
ATOM 2375 C CA . ASN A 1 310 ? 21.685 -1.983 -26.782 1.00 95.56 310 ASN A CA 1
ATOM 2376 C C . ASN A 1 310 ? 22.908 -2.796 -27.252 1.00 95.56 310 ASN A C 1
ATOM 2378 O O . ASN A 1 310 ? 23.961 -2.212 -27.473 1.00 95.56 310 ASN A O 1
ATOM 2382 N N . GLN A 1 311 ? 22.815 -4.128 -27.333 1.00 95.88 311 GLN A N 1
ATOM 2383 C CA . GLN A 1 311 ? 23.892 -4.987 -27.846 1.00 95.88 311 GLN A CA 1
ATOM 2384 C C . GLN A 1 311 ? 23.808 -5.202 -29.362 1.00 95.88 311 GLN A C 1
ATOM 2386 O O . GLN A 1 311 ? 24.773 -5.680 -29.955 1.00 95.88 311 GLN A O 1
ATOM 2391 N N . THR A 1 312 ? 22.652 -4.923 -29.971 1.00 94.88 312 THR A N 1
ATOM 2392 C CA . THR A 1 312 ? 22.408 -5.126 -31.407 1.00 94.88 312 THR A CA 1
ATOM 2393 C C . THR A 1 312 ? 22.571 -3.862 -32.247 1.00 94.88 312 THR A C 1
ATOM 2395 O O . THR A 1 312 ? 22.603 -3.974 -33.472 1.00 94.88 312 THR A O 1
ATOM 2398 N N . ASP A 1 313 ? 22.658 -2.702 -31.595 1.00 85.62 313 ASP A N 1
ATOM 2399 C CA . ASP A 1 313 ? 22.919 -1.390 -32.201 1.00 85.62 313 ASP A CA 1
ATOM 2400 C C . ASP A 1 313 ? 24.428 -1.083 -32.231 1.00 85.62 313 ASP A C 1
ATOM 2402 O O . ASP A 1 313 ? 24.892 -0.514 -33.248 1.00 85.62 313 ASP A O 1
#

Nearest PDB structures (foldseek):
  8vp6-assembly1_A  TM=1.321E-01  e=1.218E+00  Acetivibrio thermocellus ATCC 27405
  5uja-assembly1_A  TM=1.583E-01  e=7.113E+00  Bos taurus

Sequence (313 aa):
MGRAKRDGHPPRPWAWCVLCSAVLAASPASRPLSIEQKLLLIAWPASCAWQLCDRAGDQEKVVKTPWPAKLLQLMTALSGLSFFVKLTKDAAVQLPWLPCASLLSLAHMTLPSLELPLGDFIPWWSLLVLGMIATLGSSDMRAEAGLTLGRMDGAPLLWSAICAAISTVALVGWSKIWVRGNHGPIQDALAPLMSPASVLPLAVVNAFREELQFRMMFLGAVLAGDATDSKLLTTISVALHSTFFALLHYLGGFPRGLSGFVLVLIWSLFLDILRIWSGGMALVFLLHVQADVTIFLLVLLEDRRRQHLNQTD

pLDDT: mean 78.64, std 18.6, range [32.56, 98.62]

Solvent-accessible surface area (backbone atoms only — not comparable to full-atom values): 17119 Å² total; per-residue (Å²): 134,83,80,76,78,81,88,69,78,75,84,62,73,66,64,53,53,55,52,43,51,51,58,68,67,64,51,50,91,90,61,70,68,53,71,51,43,52,48,46,63,45,46,50,59,51,52,49,53,42,57,56,54,63,71,68,48,63,98,82,58,88,75,72,80,54,67,72,48,58,47,48,50,46,52,30,51,51,44,42,50,50,43,54,53,47,55,72,72,44,80,88,53,96,67,71,61,49,30,40,52,31,34,45,49,52,40,56,74,71,41,87,71,82,90,43,97,65,54,81,71,41,61,59,69,54,52,52,52,50,50,46,33,68,73,74,40,53,75,64,55,24,39,38,39,36,78,29,54,43,52,78,52,70,67,56,38,53,50,48,55,52,47,49,54,52,50,48,52,50,52,51,45,42,37,57,68,71,47,62,63,56,73,51,72,58,38,70,67,44,37,86,68,50,44,91,81,39,31,58,61,50,14,47,46,50,33,48,41,48,44,48,50,49,50,22,30,45,49,10,21,56,44,44,70,80,42,58,77,34,68,66,55,45,50,51,51,45,53,52,52,17,48,47,58,11,48,54,16,30,74,66,40,86,53,44,40,72,72,18,21,54,52,39,27,56,51,36,43,52,42,51,51,46,27,67,73,25,51,13,35,47,63,45,48,53,48,40,25,52,52,36,36,51,51,43,49,51,37,40,56,39,50,52,51,51,56,53,54,68,72,76,111

Foldseek 3Di:
DDDDPPPDDDPDLVVLVVLLVVLCVPQPPVDGDDPLLNLLLNLLSLLLVQLVVVLVDPPPDPPDRPPSVVVSLVSLVVLLVVLVVCCVPCVPDDRLLQSNLLSVLSSCVSDPHPDDPPCVQAVVSLVVSLVCCVVPNDPQLCLLLQVDLFACDDPLVVLLVVLLVVLLVLQVCCCCPVCNPPQDPVLVVCQVQADPVRQLVVLLSVLVRCCSNQRNRSLSSNCPPPQVVDPVSNVSSLQSSLQSQLSVQCSPNPNHNDSSSVSSSVVSSSLSVSCVVRSHCNSSSVSSSSSSSSVSVSSNVSVVVVVVVVVVD

Mean predicted aligned error: 8.71 Å

Radius of gyration: 20.34 Å; Cα contacts (8 Å, |Δi|>4): 337; chains: 1; bounding box: 48×46×66 Å

Secondary structure (DSSP, 8-state):
--------PPPPTHHHHHHHHHHHHTS-TTSPPPHHHHHHHHHHHHHHHHHHHHHHS-TTS-----HHHHHHHHHHHHHHHHHHHHHHH-TTS---HHHHHHHHHHHHHHS-----TTTTTS-HHHHHHHHHHHHHS-HHHHHHTT-S----SHHHHHHHHHHHHHHHHHHHHIIIIISTT---HHHHHHGGG--TTTHHHHHHHHHHHHHIIIIIIIIHHHHSGGGGG-HHHHHHHHHHHHHHHHHHHHHHSSS-HHHHHHHHHHHHHHHHHHHHHHTSSHHHHHHHHHHHHHHHHHHHHHHHHHHHHHHH-